Protein AF-A0A158P786-F1 (afdb_monomer_lite)

Structure (mmCIF, N/CA/C/O backbone):
data_AF-A0A158P786-F1
#
_entry.id   AF-A0A158P786-F1
#
loop_
_atom_site.group_PDB
_atom_site.id
_atom_site.type_symbol
_atom_site.label_atom_id
_atom_site.label_alt_id
_atom_site.label_comp_id
_atom_site.label_asym_id
_atom_site.label_entity_id
_atom_site.label_seq_id
_atom_site.pdbx_PDB_ins_code
_atom_site.Cartn_x
_atom_site.Cartn_y
_atom_site.Cartn_z
_atom_site.occupancy
_atom_site.B_iso_or_equiv
_atom_site.auth_seq_id
_atom_site.auth_comp_id
_atom_site.auth_asym_id
_atom_site.auth_atom_id
_atom_site.pdbx_PDB_model_num
ATOM 1 N N . LEU A 1 1 ? -29.502 21.737 -0.706 1.00 53.72 1 LEU A N 1
ATOM 2 C CA . LEU A 1 1 ? -28.413 22.083 0.246 1.00 53.72 1 LEU A CA 1
ATOM 3 C C . LEU A 1 1 ? -28.915 22.806 1.502 1.00 53.72 1 LEU A C 1
ATOM 5 O O . LEU A 1 1 ? -28.553 22.374 2.587 1.00 53.72 1 LEU A O 1
ATOM 9 N N . VAL A 1 2 ? -29.772 23.833 1.399 1.00 60.97 2 VAL A N 1
ATOM 10 C CA . VAL A 1 2 ? -30.334 24.539 2.578 1.00 60.97 2 VAL A CA 1
ATOM 11 C C . VAL A 1 2 ? -31.175 23.611 3.477 1.00 60.97 2 VAL A C 1
ATOM 13 O O . VAL A 1 2 ? -30.887 23.526 4.665 1.00 60.97 2 VAL A O 1
ATOM 16 N N . ASN A 1 3 ? -32.087 22.810 2.906 1.00 68.25 3 ASN A N 1
ATOM 17 C CA . ASN A 1 3 ? -32.905 21.837 3.662 1.00 68.25 3 ASN A CA 1
ATOM 18 C C . ASN A 1 3 ? -32.096 20.709 4.329 1.00 68.25 3 ASN A C 1
ATOM 20 O O . ASN A 1 3 ? -32.474 20.195 5.374 1.00 68.25 3 ASN A O 1
ATOM 24 N N . LEU A 1 4 ? -30.958 20.322 3.743 1.00 69.31 4 LEU A N 1
ATOM 25 C CA . LEU A 1 4 ? -30.063 19.337 4.359 1.00 69.31 4 LEU A CA 1
ATOM 26 C C . LEU A 1 4 ? -29.361 19.940 5.575 1.00 69.31 4 LEU A C 1
ATOM 28 O O . LEU A 1 4 ? -29.225 19.280 6.598 1.00 69.31 4 LEU A O 1
ATOM 32 N N . ARG A 1 5 ? -28.948 21.209 5.486 1.00 70.94 5 ARG A N 1
ATOM 33 C CA . ARG A 1 5 ? -28.262 21.901 6.578 1.00 70.94 5 ARG A CA 1
ATOM 34 C C . ARG A 1 5 ? -29.187 22.191 7.762 1.00 70.94 5 ARG A C 1
ATOM 36 O O . ARG A 1 5 ? -28.719 22.082 8.894 1.00 70.94 5 ARG A O 1
ATOM 43 N N . SER A 1 6 ? -30.458 22.522 7.520 1.00 78.31 6 SER A N 1
ATOM 44 C CA . SER A 1 6 ? -31.455 22.674 8.591 1.00 78.31 6 SER A CA 1
ATOM 45 C C . SER A 1 6 ? -31.710 21.342 9.299 1.00 78.31 6 SER A C 1
ATOM 47 O O . SER A 1 6 ? -31.527 21.267 10.509 1.00 78.31 6 SER A O 1
ATOM 49 N N . SER A 1 7 ? -31.970 20.269 8.545 1.00 78.69 7 SER A N 1
ATOM 50 C CA . SER A 1 7 ? -32.201 18.928 9.104 1.00 78.69 7 SER A CA 1
ATOM 51 C C . SER A 1 7 ? -30.993 18.399 9.899 1.00 78.69 7 SER A C 1
ATOM 53 O O . SER A 1 7 ? -31.133 17.862 10.996 1.00 78.69 7 SER A O 1
ATOM 55 N N . CYS A 1 8 ? -29.776 18.645 9.405 1.00 84.94 8 CYS A N 1
ATOM 56 C CA . CYS A 1 8 ? -28.531 18.354 10.119 1.00 84.94 8 CYS A CA 1
ATOM 57 C C . CYS A 1 8 ? -28.432 19.103 11.463 1.00 84.94 8 CYS A C 1
ATOM 59 O O . CYS A 1 8 ? -28.032 18.527 12.475 1.00 84.94 8 CYS A O 1
ATOM 61 N N . SER A 1 9 ? -28.818 20.382 11.496 1.00 86.62 9 SER A N 1
ATOM 62 C CA . SER A 1 9 ? -28.815 21.188 12.724 1.00 86.62 9 SER A CA 1
ATOM 63 C C . SER A 1 9 ? -29.853 20.705 13.738 1.00 86.62 9 SER A C 1
ATOM 65 O O . SER A 1 9 ? -29.546 20.627 14.925 1.00 86.62 9 SER A O 1
ATOM 67 N N . GLU A 1 10 ? -31.053 20.353 13.280 1.00 90.00 10 GLU A N 1
ATOM 68 C CA . GLU A 1 10 ? -32.125 19.815 14.127 1.00 90.00 10 GLU A CA 1
ATOM 69 C C . GLU A 1 10 ? -31.720 18.478 14.759 1.00 90.00 10 GLU A C 1
ATOM 71 O O . GLU A 1 10 ? -31.867 18.295 15.966 1.00 90.00 10 GLU A O 1
ATOM 76 N N . SER A 1 11 ? -31.113 17.576 13.978 1.00 89.50 11 SER A N 1
ATOM 77 C CA . SER A 1 11 ? -30.630 16.287 14.493 1.00 89.50 11 SER A CA 1
ATOM 78 C C . SER A 1 11 ? -29.582 16.440 15.605 1.00 89.50 11 SER A C 1
ATOM 80 O O . SER A 1 11 ? -29.571 15.669 16.564 1.00 89.50 11 SER A O 1
ATOM 82 N N . LEU A 1 12 ? -28.725 17.465 15.511 1.00 92.38 12 LEU A N 1
ATOM 83 C CA . LEU A 1 12 ? -27.716 17.769 16.524 1.00 92.38 12 LEU A CA 1
ATOM 84 C C . LEU A 1 12 ? -28.355 18.307 17.812 1.00 92.38 12 LEU A C 1
ATOM 86 O O . LEU A 1 12 ? -27.948 17.913 18.901 1.00 92.38 12 LEU A O 1
ATOM 90 N N . GLN A 1 13 ? -29.350 19.191 17.690 1.00 92.81 13 GLN A N 1
ATOM 91 C CA . GLN A 1 13 ? -30.079 19.738 18.839 1.00 92.81 13 GLN A CA 1
ATOM 92 C C . GLN A 1 13 ? -30.868 18.652 19.570 1.00 92.81 13 GLN A C 1
ATOM 94 O O . GLN A 1 13 ? -30.834 18.592 20.798 1.00 92.81 13 GLN A O 1
ATOM 99 N N . LEU A 1 14 ? -31.521 17.761 18.820 1.00 92.62 14 LEU A N 1
ATOM 100 C CA . LEU A 1 14 ? -32.227 16.617 19.386 1.00 92.62 14 LEU A CA 1
ATOM 101 C C . LEU A 1 14 ? -31.263 15.684 20.131 1.00 92.62 14 LEU A C 1
ATOM 103 O O . LEU A 1 14 ? -31.564 15.254 21.241 1.00 92.62 14 LEU A O 1
ATOM 107 N N . LEU A 1 15 ? -30.087 15.410 19.554 1.00 93.50 15 LEU A N 1
ATOM 108 C CA . LEU A 1 15 ? -29.072 14.586 20.207 1.00 93.50 15 LEU A CA 1
ATOM 109 C C . LEU A 1 15 ? -28.568 15.217 21.513 1.00 93.50 15 LEU A C 1
ATOM 111 O O . LEU A 1 15 ? -28.408 14.497 22.496 1.00 93.50 15 LEU A O 1
ATOM 115 N N . ASP A 1 16 ? -28.321 16.530 21.535 1.00 93.62 16 ASP A N 1
ATOM 116 C CA . ASP A 1 16 ? -27.903 17.240 22.753 1.00 93.62 16 ASP A CA 1
ATOM 117 C C . ASP A 1 16 ? -29.005 17.188 23.823 1.00 93.62 16 ASP A C 1
ATOM 119 O O . ASP A 1 16 ? -28.727 16.873 24.979 1.00 93.62 16 ASP A O 1
ATOM 123 N N . PHE A 1 17 ? -30.267 17.397 23.433 1.00 93.88 17 PHE A N 1
ATOM 124 C CA . PHE A 1 17 ? -31.413 17.277 24.337 1.00 93.88 17 PHE A CA 1
ATOM 125 C C . PHE A 1 17 ? -31.522 15.871 24.948 1.00 93.88 17 PHE A C 1
ATOM 127 O O . PHE A 1 17 ? -31.520 15.732 26.170 1.00 93.88 17 PHE A O 1
ATOM 134 N N . CYS A 1 18 ? -31.535 14.821 24.120 1.00 92.81 18 CYS A N 1
ATOM 135 C CA . CYS A 1 18 ? -31.609 13.438 24.601 1.00 92.81 18 CYS A CA 1
ATOM 136 C C . CYS A 1 18 ? -30.411 13.072 25.487 1.00 92.81 18 CYS A C 1
ATOM 138 O O . CYS A 1 18 ? -30.576 12.410 26.512 1.00 92.81 18 CYS A O 1
ATOM 140 N N . TYR A 1 19 ? -29.207 13.521 25.115 1.00 93.56 19 TYR A N 1
ATOM 141 C CA . TYR A 1 19 ? -27.995 13.237 25.875 1.00 93.56 19 TYR A CA 1
ATOM 142 C C . TYR A 1 19 ? -28.028 13.877 27.267 1.00 93.56 19 TYR A C 1
ATOM 144 O O . TYR A 1 19 ? -27.621 13.235 28.235 1.00 93.56 19 TYR A O 1
ATOM 152 N N . ARG A 1 20 ? -28.541 15.108 27.382 1.00 92.50 20 ARG A N 1
ATOM 153 C CA . ARG A 1 20 ? -28.708 15.790 28.674 1.00 92.50 20 ARG A CA 1
ATOM 154 C C . ARG A 1 20 ? -29.730 15.102 29.573 1.00 92.50 20 ARG A C 1
ATOM 156 O O . ARG A 1 20 ? -29.497 15.053 30.776 1.00 92.50 20 ARG A O 1
ATOM 163 N N . GLU A 1 21 ? -30.803 14.571 28.993 1.00 93.50 21 GLU A N 1
ATOM 164 C CA . GLU A 1 21 ? -31.870 13.897 29.736 1.00 93.50 21 GLU A CA 1
ATOM 165 C C . GLU A 1 21 ? -31.422 12.520 30.254 1.00 93.50 21 GLU A C 1
ATOM 167 O O . GLU A 1 21 ? -31.386 12.275 31.459 1.00 93.50 21 GLU A O 1
ATOM 172 N N . ASP A 1 22 ? -31.004 11.623 29.354 1.00 91.56 22 ASP A N 1
ATOM 173 C CA . ASP A 1 22 ? -30.470 10.310 29.722 1.00 91.56 22 ASP A CA 1
ATOM 174 C C . ASP A 1 22 ? -29.337 9.895 28.779 1.00 91.56 22 ASP A C 1
ATOM 176 O O . ASP A 1 22 ? -29.523 9.387 27.665 1.00 91.56 22 ASP A O 1
ATOM 180 N N . ASN A 1 23 ? -28.116 10.042 29.287 1.00 88.44 23 ASN A N 1
ATOM 181 C CA . ASN A 1 23 ? -26.899 9.641 28.593 1.00 88.44 23 ASN A CA 1
ATOM 182 C C . ASN A 1 23 ? -26.907 8.152 28.197 1.00 88.44 23 ASN A C 1
ATOM 184 O O . ASN A 1 23 ? -26.384 7.787 27.144 1.00 88.44 23 ASN A O 1
ATOM 188 N N . SER A 1 24 ? -27.450 7.276 29.047 1.00 86.25 24 SER A N 1
ATOM 189 C CA . SER A 1 24 ? -27.355 5.821 28.899 1.00 86.25 24 SER A CA 1
ATOM 190 C C . SER A 1 24 ? -28.348 5.264 27.882 1.00 86.25 24 SER A C 1
ATOM 192 O O . SER A 1 24 ? -27.992 4.373 27.104 1.00 86.25 24 SER A O 1
ATOM 194 N N . GLN A 1 25 ? -29.565 5.807 27.845 1.00 88.44 25 GLN A N 1
ATOM 195 C CA . GLN A 1 25 ? -30.558 5.446 26.836 1.00 88.44 25 GLN A CA 1
ATOM 196 C C . GLN A 1 25 ? -30.211 6.029 25.469 1.00 88.44 25 GLN A C 1
ATOM 198 O O . GLN A 1 25 ? -30.323 5.323 24.467 1.00 88.44 25 GLN A O 1
ATOM 203 N N . THR A 1 26 ? -29.681 7.252 25.422 1.00 90.19 26 THR A N 1
ATOM 204 C CA . THR A 1 26 ? -29.242 7.879 24.164 1.00 90.19 26 THR A CA 1
ATOM 205 C C . THR A 1 26 ? -28.182 7.039 23.440 1.00 90.19 26 THR A C 1
ATOM 207 O O . THR A 1 26 ? -28.245 6.856 22.225 1.00 90.19 26 THR A O 1
ATOM 210 N N . LEU A 1 27 ? -27.254 6.426 24.183 1.00 89.12 27 LEU A N 1
ATOM 211 C CA . LEU A 1 27 ? -26.259 5.490 23.638 1.00 89.12 27 LEU A CA 1
ATOM 212 C C . LEU A 1 27 ? -26.900 4.241 22.998 1.00 89.12 27 LEU A C 1
ATOM 214 O O . LEU A 1 27 ? -26.435 3.765 21.958 1.00 89.12 27 LEU A O 1
ATOM 218 N N . LYS A 1 28 ? -27.983 3.718 23.590 1.00 88.88 28 LYS A N 1
ATOM 219 C CA . LYS A 1 28 ? -28.738 2.587 23.025 1.00 88.88 28 LYS A CA 1
ATOM 220 C C . LYS A 1 28 ? -29.491 3.004 21.763 1.00 88.88 28 LYS A C 1
ATOM 222 O O . LYS A 1 28 ? -29.450 2.277 20.778 1.00 88.88 28 LYS A O 1
ATOM 227 N N . LEU A 1 29 ? -30.107 4.188 21.758 1.00 89.88 29 LEU A N 1
ATOM 228 C CA . LEU A 1 29 ? -30.801 4.730 20.583 1.00 89.88 29 LEU A CA 1
ATOM 229 C C . LEU A 1 29 ? -29.853 4.906 19.387 1.00 89.88 29 LEU A C 1
ATOM 231 O O . LEU A 1 29 ? -30.212 4.570 18.263 1.00 89.88 29 LEU A O 1
ATOM 235 N N . LEU A 1 30 ? -28.616 5.354 19.626 1.00 90.06 30 LEU A N 1
ATOM 236 C CA . LEU A 1 30 ? -27.600 5.509 18.576 1.00 90.06 30 LEU A CA 1
ATOM 237 C C . LEU A 1 30 ? -27.164 4.184 17.933 1.00 90.06 30 LEU A C 1
ATOM 239 O O . LEU A 1 30 ? -26.765 4.175 16.766 1.00 90.06 30 LEU A O 1
ATOM 243 N N . THR A 1 31 ? -27.207 3.086 18.691 1.00 90.00 31 THR A N 1
ATOM 244 C CA . THR A 1 31 ? -26.744 1.756 18.259 1.00 90.00 31 THR A CA 1
ATOM 245 C C . THR A 1 31 ? -27.871 0.810 17.852 1.00 90.00 31 THR A C 1
ATOM 247 O O . THR A 1 31 ? -27.590 -0.235 17.263 1.00 90.00 31 THR A O 1
ATOM 250 N N . ALA A 1 32 ? -29.128 1.177 18.108 1.00 89.50 32 ALA A N 1
ATOM 251 C CA . ALA A 1 32 ? -30.300 0.425 17.686 1.00 89.50 32 ALA A CA 1
ATOM 252 C C . ALA A 1 32 ? -30.374 0.313 16.155 1.00 89.50 32 ALA A C 1
ATOM 254 O O . ALA A 1 32 ? -30.067 1.261 15.430 1.00 89.50 32 ALA A O 1
ATOM 255 N N . GLN A 1 33 ? -30.795 -0.853 15.665 1.00 91.69 33 GLN A N 1
ATOM 256 C CA . GLN A 1 33 ? -31.023 -1.081 14.240 1.00 91.69 33 GLN A CA 1
ATOM 257 C C . GLN A 1 33 ? -32.372 -0.495 13.826 1.00 91.69 33 GLN A C 1
ATOM 259 O O . GLN A 1 33 ? -33.388 -0.754 14.471 1.00 91.69 33 GLN A O 1
ATOM 264 N N . LEU A 1 34 ? -32.389 0.272 12.735 1.00 89.88 34 LEU A N 1
ATOM 265 C CA . LEU A 1 34 ? -33.612 0.844 12.188 1.00 89.88 34 LEU A CA 1
ATOM 266 C C . LEU A 1 34 ? -34.173 -0.070 11.079 1.00 89.88 34 LEU A C 1
ATOM 268 O O . LEU A 1 34 ? -33.605 -0.105 9.983 1.00 89.88 34 LEU A O 1
ATOM 272 N N . PRO A 1 35 ? -35.301 -0.777 11.300 1.00 88.56 35 PRO A N 1
ATOM 273 C CA . PRO A 1 35 ? -35.844 -1.729 10.322 1.00 88.56 35 PRO A CA 1
ATOM 274 C C . PRO A 1 35 ? -36.273 -1.048 9.014 1.00 88.56 35 PRO A C 1
ATOM 276 O O . PRO A 1 35 ? -36.125 -1.614 7.937 1.00 88.56 35 PRO A O 1
ATOM 279 N N . HIS A 1 36 ? -36.730 0.204 9.091 1.00 88.50 36 HIS A N 1
ATOM 280 C CA . HIS A 1 36 ? -37.151 0.986 7.924 1.00 88.50 36 HIS A CA 1
ATOM 281 C C . HIS A 1 36 ? -35.990 1.621 7.137 1.00 88.50 36 HIS A C 1
ATOM 283 O O . HIS A 1 36 ? -36.220 2.169 6.064 1.00 88.50 36 HIS A O 1
ATOM 289 N N . TRP A 1 37 ? -34.752 1.541 7.637 1.00 85.69 37 TRP A N 1
ATOM 290 C CA . TRP A 1 37 ? -33.571 2.189 7.047 1.00 85.69 37 TRP A CA 1
ATOM 291 C C . TRP A 1 37 ? -32.459 1.176 6.746 1.00 85.69 37 TRP A C 1
ATOM 293 O O . TRP A 1 37 ? -31.283 1.405 7.029 1.00 85.69 37 TRP A O 1
ATOM 303 N N . GLY A 1 38 ? -32.838 0.015 6.204 1.00 84.06 38 GLY A N 1
ATOM 304 C CA . GLY A 1 38 ? -31.890 -1.025 5.794 1.00 84.06 38 GLY A CA 1
ATOM 305 C C . GLY A 1 38 ? -31.142 -1.683 6.956 1.00 84.06 38 GLY A C 1
ATOM 306 O O . GLY A 1 38 ? -30.000 -2.096 6.775 1.00 84.06 38 GLY A O 1
ATOM 307 N N . TYR A 1 39 ? -31.754 -1.740 8.148 1.00 88.44 39 TYR A N 1
ATOM 308 C CA . TYR A 1 39 ? -31.162 -2.285 9.380 1.00 88.44 39 TYR A CA 1
ATOM 309 C C . TYR A 1 39 ? -29.844 -1.611 9.805 1.00 88.44 39 TYR A C 1
ATOM 311 O O . TYR A 1 39 ? -29.080 -2.160 10.600 1.00 88.44 39 TYR A O 1
ATOM 319 N N . GLN A 1 40 ? -29.586 -0.396 9.312 1.00 87.75 40 GLN A N 1
ATOM 320 C CA . GLN A 1 40 ? -28.470 0.435 9.757 1.00 87.75 40 GLN A CA 1
ATOM 321 C C . GLN A 1 40 ? -28.791 1.082 11.106 1.00 87.75 40 GLN A C 1
ATOM 323 O O . GLN A 1 40 ? -29.955 1.293 11.448 1.00 87.75 40 GLN A O 1
ATOM 328 N N . ASN A 1 41 ? -27.753 1.410 11.875 1.00 92.12 41 ASN A N 1
ATOM 329 C CA . ASN A 1 41 ? -27.901 2.220 13.080 1.00 92.12 41 ASN A CA 1
ATOM 330 C C . ASN A 1 41 ? -27.734 3.717 12.758 1.00 92.12 41 ASN A C 1
ATOM 332 O O . ASN A 1 41 ? -27.198 4.102 11.713 1.00 92.12 41 ASN A O 1
ATOM 336 N N . CYS A 1 42 ? -28.204 4.574 13.666 1.00 90.38 42 CYS A N 1
ATOM 337 C CA . CYS A 1 42 ? -28.155 6.028 13.486 1.00 90.38 42 CYS A CA 1
ATOM 338 C C . CYS A 1 42 ? -26.713 6.532 13.285 1.00 90.38 42 CYS A C 1
ATOM 340 O O . CYS A 1 42 ? -26.459 7.396 12.444 1.00 90.38 42 CYS A O 1
ATOM 342 N N . LEU A 1 43 ? -25.752 5.937 14.001 1.00 90.38 43 LEU A N 1
ATOM 343 C CA . LEU A 1 43 ? -24.340 6.296 13.889 1.00 90.38 43 LEU A CA 1
ATOM 344 C C . LEU A 1 43 ? -23.756 5.981 12.498 1.00 90.38 43 LEU A C 1
ATOM 346 O O . LEU A 1 43 ? -23.073 6.829 11.926 1.00 90.38 43 LEU A O 1
ATOM 350 N N . SER A 1 44 ? -24.043 4.809 11.926 1.00 89.62 44 SER A N 1
ATOM 351 C CA . SER A 1 44 ? -23.590 4.412 10.586 1.00 89.62 44 SER A CA 1
ATOM 352 C C . SER A 1 44 ? -24.166 5.328 9.513 1.00 89.62 44 SER A C 1
ATOM 354 O O . SER A 1 44 ? -23.426 5.766 8.635 1.00 89.62 44 SER A O 1
ATOM 356 N N . LEU A 1 45 ? -25.448 5.698 9.608 1.00 89.75 45 LEU A N 1
ATOM 357 C CA . LEU A 1 45 ? -26.065 6.657 8.682 1.00 89.75 45 LEU A CA 1
ATOM 358 C C . LEU A 1 45 ? -25.369 8.027 8.744 1.00 89.75 45 LEU A C 1
ATOM 360 O O . LEU A 1 45 ? -25.056 8.615 7.707 1.00 89.75 45 LEU A O 1
ATOM 364 N N . ALA A 1 46 ? -25.049 8.510 9.948 1.00 89.50 46 ALA A N 1
ATOM 365 C CA . ALA A 1 46 ? -24.306 9.757 10.124 1.00 89.50 46 ALA A CA 1
ATOM 366 C C . ALA A 1 46 ? -22.884 9.692 9.527 1.00 89.50 46 ALA A C 1
ATOM 368 O O . ALA A 1 46 ? -22.397 10.694 8.990 1.00 89.50 46 ALA A O 1
ATOM 369 N N . VAL A 1 47 ? -22.228 8.525 9.580 1.00 89.38 47 VAL A N 1
ATOM 370 C CA . VAL A 1 47 ? -20.930 8.277 8.926 1.00 89.38 47 VAL A CA 1
ATOM 371 C C . VAL A 1 47 ? -21.067 8.249 7.403 1.00 89.38 47 VAL A C 1
ATOM 373 O O . VAL A 1 47 ? -20.273 8.898 6.724 1.00 89.38 47 VAL A O 1
ATOM 376 N N . MET A 1 48 ? -22.088 7.579 6.861 1.00 86.69 48 MET A N 1
ATOM 377 C CA . MET A 1 48 ? -22.336 7.505 5.413 1.00 86.69 48 MET A CA 1
ATOM 378 C C . MET A 1 48 ? -22.555 8.887 4.784 1.00 86.69 48 MET A C 1
ATOM 380 O O . MET A 1 48 ? -22.090 9.141 3.676 1.00 86.69 48 MET A O 1
ATOM 384 N N . VAL A 1 49 ? -23.213 9.801 5.504 1.00 86.81 49 VAL A N 1
ATOM 385 C CA . VAL A 1 49 ? -23.446 11.191 5.061 1.00 86.81 49 VAL A CA 1
ATOM 386 C C . VAL A 1 49 ? -22.274 12.122 5.434 1.00 86.81 49 VAL A C 1
ATOM 388 O O . VAL A 1 49 ? -22.290 13.313 5.126 1.00 86.81 49 VAL A O 1
ATOM 391 N N . ASN A 1 50 ? -21.219 11.600 6.072 1.00 86.94 50 ASN A N 1
ATOM 392 C CA . ASN A 1 50 ? -20.043 12.355 6.517 1.00 86.94 50 ASN A CA 1
ATOM 393 C C . ASN A 1 50 ? -20.406 13.566 7.408 1.00 86.94 50 ASN A C 1
ATOM 395 O O . ASN A 1 50 ? -19.849 14.663 7.279 1.00 86.94 50 ASN A O 1
ATOM 399 N N . HIS A 1 51 ? -21.358 13.389 8.334 1.00 90.12 51 HIS A N 1
ATOM 400 C CA . HIS A 1 51 ? -21.845 14.463 9.203 1.00 90.12 51 HIS A CA 1
ATOM 401 C C . HIS A 1 51 ? -20.882 14.734 10.379 1.00 90.12 51 HIS A C 1
ATOM 403 O O . HIS A 1 51 ? -21.160 14.447 11.549 1.00 90.12 51 HIS A O 1
ATOM 409 N N . LYS A 1 52 ? -19.748 15.380 10.089 1.00 90.31 52 LYS A N 1
ATOM 410 C CA . LYS A 1 52 ? -18.642 15.618 11.042 1.00 90.31 52 LYS A CA 1
ATOM 411 C C . LYS A 1 52 ? -19.069 16.208 12.396 1.00 90.31 52 LYS A C 1
ATOM 413 O O . LYS A 1 52 ? -18.596 15.751 13.428 1.00 90.31 52 LYS A O 1
ATOM 418 N N . ARG A 1 53 ? -19.988 17.188 12.414 1.00 90.38 53 ARG A N 1
ATOM 419 C CA . ARG A 1 53 ? -20.455 17.841 13.662 1.00 90.38 53 ARG A CA 1
ATOM 420 C C . ARG A 1 53 ? -21.230 16.905 14.597 1.00 90.38 53 ARG A C 1
ATOM 422 O O . ARG A 1 53 ? -21.123 17.039 15.805 1.00 90.38 53 ARG A O 1
ATOM 429 N N . PHE A 1 54 ? -21.979 15.963 14.032 1.00 92.81 54 PHE A N 1
ATOM 430 C CA . PHE A 1 54 ? -22.768 14.984 14.781 1.00 92.81 54 PHE A CA 1
ATOM 431 C C . PHE A 1 54 ? -21.842 13.912 15.356 1.00 92.81 54 PHE A C 1
ATOM 433 O O . PHE A 1 54 ? -21.936 13.566 16.527 1.00 92.81 54 PHE A O 1
ATOM 440 N N . LEU A 1 55 ? -20.865 13.458 14.565 1.00 92.06 55 LEU A N 1
ATOM 441 C CA . LEU A 1 55 ? -19.855 12.497 15.015 1.00 92.06 55 LEU A CA 1
ATOM 442 C C . LEU A 1 55 ? -18.922 13.075 16.088 1.00 92.06 55 LEU A C 1
ATOM 444 O O . LEU A 1 55 ? -18.520 12.356 16.999 1.00 92.06 55 LEU A O 1
ATOM 448 N N . ALA A 1 56 ? -18.605 14.370 16.020 1.00 92.81 56 ALA A N 1
ATOM 449 C CA . ALA A 1 56 ? -17.809 15.066 17.031 1.00 92.81 56 ALA A CA 1
ATOM 450 C C . ALA A 1 56 ? -18.567 15.319 18.350 1.00 92.81 56 ALA A C 1
ATOM 452 O O . ALA A 1 56 ? -17.955 15.748 19.326 1.00 92.81 56 ALA A O 1
ATOM 453 N N . HIS A 1 57 ? -19.880 15.065 18.398 1.00 94.25 57 HIS A N 1
ATOM 454 C CA . HIS A 1 57 ? -20.682 15.274 19.598 1.00 94.25 57 HIS A CA 1
ATOM 455 C C . HIS A 1 57 ? -20.177 14.401 20.770 1.00 94.25 57 HIS A C 1
ATOM 457 O O . HIS A 1 57 ? -19.856 13.226 20.553 1.00 94.25 57 HIS A O 1
ATOM 463 N N . PRO A 1 58 ? -20.151 14.908 22.022 1.00 93.44 58 PRO A N 1
ATOM 464 C CA . PRO A 1 58 ? -19.651 14.161 23.182 1.00 93.44 58 PRO A CA 1
ATOM 465 C C . PRO A 1 58 ? -20.307 12.788 23.382 1.00 93.44 58 PRO A C 1
ATOM 467 O O . PRO A 1 58 ? -19.628 11.833 23.756 1.00 93.44 58 PRO A O 1
ATOM 470 N N . CYS A 1 59 ? -21.606 12.664 23.079 1.00 92.50 59 CYS A N 1
ATOM 471 C CA . CYS A 1 59 ? -22.328 11.388 23.132 1.00 92.50 59 CYS A CA 1
ATOM 472 C C . CYS A 1 59 ? -21.707 10.327 22.205 1.00 92.50 59 CYS A C 1
ATOM 474 O O . CYS A 1 59 ? -21.410 9.214 22.640 1.00 92.50 59 CYS A O 1
ATOM 476 N N . CYS A 1 60 ? -21.443 10.693 20.947 1.00 92.81 60 CYS A N 1
ATOM 477 C CA . CYS A 1 60 ? -20.829 9.815 19.954 1.00 92.81 60 CYS A CA 1
ATOM 478 C C . CYS A 1 60 ? -19.397 9.440 20.357 1.00 92.81 60 CYS A C 1
ATOM 480 O O . CYS A 1 60 ? -19.015 8.277 20.270 1.00 92.81 60 CYS A O 1
ATOM 482 N N . GLN A 1 61 ? -18.615 10.396 20.864 1.00 93.12 61 GLN A N 1
ATOM 483 C CA . GLN A 1 61 ? -17.243 10.140 21.322 1.00 93.12 61 GLN A CA 1
ATOM 484 C C . GLN A 1 61 ? -17.200 9.199 22.532 1.00 93.12 61 GLN A C 1
ATOM 486 O O . GLN A 1 61 ? -16.383 8.277 22.580 1.00 93.12 61 GLN A O 1
ATOM 491 N N . ARG A 1 62 ? -18.124 9.368 23.484 1.00 91.38 62 ARG A N 1
ATOM 492 C CA . ARG A 1 62 ? -18.291 8.447 24.613 1.00 91.38 62 ARG A CA 1
ATOM 493 C C . ARG A 1 62 ? -18.670 7.042 24.142 1.00 91.38 62 ARG A C 1
ATOM 495 O O . ARG A 1 62 ? -18.078 6.076 24.617 1.00 91.38 62 ARG A O 1
ATOM 502 N N . LEU A 1 63 ? -19.607 6.926 23.198 1.00 90.50 63 LEU A N 1
ATOM 503 C CA . LEU A 1 63 ? -19.999 5.642 22.608 1.00 90.50 63 LEU A CA 1
ATOM 504 C C . LEU A 1 63 ? -18.810 4.932 21.960 1.00 90.50 63 LEU A C 1
ATOM 506 O O . LEU A 1 63 ? -18.554 3.764 22.243 1.00 90.50 63 LEU A O 1
ATOM 510 N N . LEU A 1 64 ? -18.060 5.648 21.121 1.00 90.75 64 LEU A N 1
ATOM 511 C CA . LEU A 1 64 ? -16.874 5.125 20.446 1.00 90.75 64 LEU A CA 1
ATOM 512 C C . LEU A 1 64 ? -15.811 4.678 21.455 1.00 90.75 64 LEU A C 1
ATOM 514 O O . LEU A 1 64 ? -15.215 3.617 21.281 1.00 90.75 64 LEU A O 1
ATOM 518 N N . ALA A 1 65 ? -15.618 5.426 22.544 1.00 89.62 65 ALA A N 1
ATOM 519 C CA . ALA A 1 65 ? -14.723 5.024 23.624 1.00 89.62 65 ALA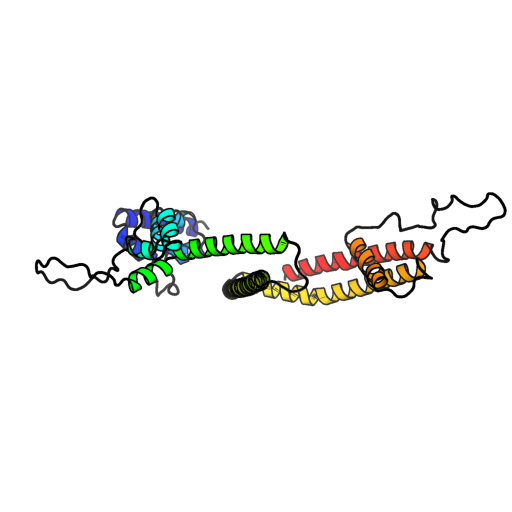 A CA 1
ATOM 520 C C . ALA A 1 65 ? -15.207 3.749 24.341 1.00 89.62 65 ALA A C 1
ATOM 522 O O . ALA A 1 65 ? -14.386 2.898 24.695 1.00 89.62 65 ALA A O 1
ATOM 523 N N . GLU A 1 66 ? -16.516 3.577 24.547 1.00 88.06 66 GLU A N 1
ATOM 524 C CA . GLU A 1 66 ? -17.065 2.341 25.114 1.00 88.06 66 GLU A CA 1
ATOM 525 C C . GLU A 1 66 ? -16.914 1.145 24.168 1.00 88.06 66 GLU A C 1
ATOM 527 O O . GLU A 1 66 ? -16.541 0.064 24.629 1.00 88.06 66 GLU A O 1
ATOM 532 N N . LEU A 1 67 ? -17.126 1.343 22.864 1.00 88.62 67 LEU A N 1
ATOM 533 C CA . LEU A 1 67 ? -16.900 0.326 21.835 1.00 88.62 67 LEU A CA 1
ATOM 534 C C . LEU A 1 67 ? -15.417 -0.062 21.747 1.00 88.62 67 LEU A C 1
ATOM 536 O O . LEU A 1 67 ? -15.105 -1.248 21.684 1.00 88.62 67 LEU A O 1
ATOM 540 N N . TRP A 1 68 ? -14.504 0.912 21.819 1.00 91.56 68 TRP A N 1
ATOM 541 C CA . TRP A 1 68 ? -13.054 0.695 21.771 1.00 91.56 68 TRP A CA 1
ATOM 542 C C . TRP A 1 68 ? -12.545 -0.231 22.882 1.00 91.56 68 TRP A C 1
ATOM 544 O O . TRP A 1 68 ? -11.767 -1.154 22.631 1.00 91.56 68 TRP A O 1
ATOM 554 N N . HIS A 1 69 ? -13.008 -0.007 24.114 1.00 88.88 69 HIS A N 1
ATOM 555 C CA . HIS A 1 69 ? -12.630 -0.831 25.265 1.00 88.88 69 HIS A CA 1
ATOM 556 C C . HIS A 1 69 ? -13.445 -2.132 25.357 1.00 88.88 69 HIS A C 1
ATOM 558 O O . HIS A 1 69 ? -13.033 -3.067 26.047 1.00 88.88 69 HIS A O 1
ATOM 564 N N . GLY A 1 70 ? -14.595 -2.210 24.681 1.00 88.50 70 GLY A N 1
ATOM 565 C CA . GLY A 1 70 ? -15.489 -3.362 24.712 1.00 88.50 70 GLY A CA 1
ATOM 566 C C . GLY A 1 70 ? -15.928 -3.715 26.138 1.00 88.50 70 GLY A C 1
ATOM 567 O O . GLY A 1 70 ? -16.464 -2.882 26.879 1.00 88.50 70 GLY A O 1
ATOM 568 N N . SER A 1 71 ? -15.680 -4.967 26.530 1.00 83.62 71 SER A N 1
ATOM 569 C CA . SER A 1 71 ? -16.017 -5.502 27.855 1.00 83.62 71 SER A CA 1
ATOM 570 C C . SER A 1 71 ? -15.083 -5.032 28.975 1.00 83.62 71 SER A C 1
ATOM 572 O O . SER A 1 71 ? -15.367 -5.311 30.139 1.00 83.62 71 SER A O 1
ATOM 574 N N . LEU A 1 72 ? -13.982 -4.332 28.682 1.00 84.56 72 LEU A N 1
ATOM 575 C CA . LEU A 1 72 ? -13.082 -3.823 29.719 1.00 84.56 72 LEU A CA 1
ATOM 576 C C . LEU A 1 72 ? -13.649 -2.549 30.360 1.00 84.56 72 LEU A C 1
ATOM 578 O O . LEU A 1 72 ? -14.244 -1.689 29.701 1.00 84.56 72 LEU A O 1
ATOM 582 N N . ARG A 1 73 ? -13.456 -2.402 31.674 1.00 79.62 73 ARG A N 1
ATOM 583 C CA . ARG A 1 73 ? -13.845 -1.185 32.394 1.00 79.62 73 ARG A CA 1
ATOM 584 C C . ARG A 1 73 ? -12.812 -0.084 32.144 1.00 79.62 73 ARG A C 1
ATOM 586 O O . ARG A 1 73 ? -11.630 -0.260 32.426 1.00 79.62 73 ARG A O 1
ATOM 593 N N . VAL A 1 74 ? -13.276 1.064 31.649 1.00 69.81 74 VAL A N 1
ATOM 594 C CA . VAL A 1 74 ? -12.431 2.230 31.351 1.00 69.81 74 VAL A CA 1
ATOM 595 C C . VAL A 1 74 ? -11.821 2.780 32.644 1.00 69.81 74 VAL A C 1
ATOM 597 O O . VAL A 1 74 ? -12.545 3.100 33.589 1.00 69.81 74 VAL A O 1
ATOM 600 N N . ARG A 1 75 ? -10.489 2.901 32.694 1.00 71.75 75 ARG A N 1
ATOM 601 C CA . ARG A 1 75 ? -9.756 3.571 33.784 1.00 71.75 75 ARG A CA 1
ATOM 602 C C . ARG A 1 75 ? -8.548 4.341 33.245 1.00 71.75 75 ARG A C 1
ATOM 604 O O . ARG A 1 75 ? -8.026 4.021 32.178 1.00 71.75 75 ARG A O 1
ATOM 611 N N . SER A 1 76 ? -8.070 5.339 33.985 1.00 73.38 76 SER A N 1
ATOM 612 C CA . SER A 1 76 ? -6.785 5.975 33.670 1.00 73.38 76 SER A CA 1
ATOM 613 C C . SER A 1 76 ? -5.666 4.922 33.607 1.00 73.38 76 SER A C 1
ATOM 615 O O . SER A 1 76 ? -5.649 3.979 34.406 1.00 73.38 76 SER A O 1
ATOM 617 N N . GLY A 1 77 ? -4.783 5.036 32.613 1.00 80.00 77 GLY A N 1
ATOM 618 C CA . GLY A 1 77 ? -3.728 4.052 32.354 1.00 80.00 77 GLY A CA 1
ATOM 619 C C . GLY A 1 77 ? -4.198 2.739 31.709 1.00 80.00 77 GLY A C 1
ATOM 620 O O . GLY A 1 77 ? -3.465 1.753 31.766 1.00 80.00 77 GLY A O 1
ATOM 621 N N . SER A 1 78 ? -5.392 2.696 31.093 1.00 81.50 78 SER A N 1
ATOM 622 C CA . SER A 1 78 ? -5.917 1.481 30.433 1.00 81.50 78 SER A CA 1
ATOM 623 C C . SER A 1 78 ? -4.946 0.893 29.403 1.00 81.50 78 SER A C 1
ATOM 625 O O . SER A 1 78 ? -4.744 -0.315 29.399 1.00 81.50 78 SER A O 1
ATOM 627 N N . ASN A 1 79 ? -4.281 1.728 28.596 1.00 87.94 79 ASN A N 1
ATOM 628 C CA . ASN A 1 79 ? -3.325 1.263 27.581 1.00 87.94 79 ASN A CA 1
ATOM 629 C C . ASN A 1 79 ? -2.149 0.487 28.189 1.00 87.94 79 ASN A C 1
ATOM 631 O O . ASN A 1 79 ? -1.860 -0.622 27.754 1.00 87.94 79 ASN A O 1
ATOM 635 N N . LEU A 1 80 ? -1.511 1.031 29.231 1.00 87.94 80 LEU A N 1
ATOM 636 C CA . LEU A 1 80 ? -0.378 0.379 29.893 1.00 87.94 80 LEU A CA 1
ATOM 637 C C . LEU A 1 80 ? -0.795 -0.945 30.545 1.00 87.94 80 LEU A C 1
ATOM 639 O O . LEU A 1 80 ? -0.068 -1.930 30.481 1.00 87.94 80 LEU A O 1
ATOM 643 N N . ARG A 1 81 ? -1.993 -0.988 31.137 1.00 87.38 81 ARG A N 1
ATOM 644 C CA . ARG A 1 81 ? -2.543 -2.206 31.746 1.00 87.38 81 ARG A CA 1
ATOM 645 C C . ARG A 1 81 ? -2.868 -3.279 30.710 1.00 87.38 81 ARG A C 1
ATOM 647 O O . ARG A 1 81 ? -2.597 -4.448 30.956 1.00 87.38 81 ARG A O 1
ATOM 654 N N . VAL A 1 82 ? -3.424 -2.889 29.561 1.00 90.50 82 VAL A N 1
ATOM 655 C CA . VAL A 1 82 ? -3.681 -3.803 28.438 1.00 90.50 82 VAL A CA 1
ATOM 656 C C . VAL A 1 82 ? -2.368 -4.338 27.871 1.00 90.50 82 VAL A C 1
ATOM 658 O O . VAL A 1 82 ? -2.255 -5.541 27.670 1.00 90.50 82 VAL A O 1
ATOM 661 N N . LEU A 1 83 ? -1.359 -3.483 27.686 1.00 90.94 83 LEU A N 1
ATOM 662 C CA . LEU A 1 83 ? -0.021 -3.897 27.255 1.00 90.94 83 LEU A CA 1
ATOM 663 C C . LEU A 1 83 ? 0.627 -4.882 28.237 1.00 90.94 83 LEU A C 1
ATOM 665 O O . LEU A 1 83 ? 1.119 -5.927 27.821 1.00 90.94 83 LEU A O 1
ATOM 669 N N . ALA A 1 84 ? 0.568 -4.597 29.540 1.00 88.25 84 ALA A N 1
ATOM 670 C CA . ALA A 1 84 ? 1.073 -5.505 30.568 1.00 88.25 84 ALA A CA 1
ATOM 671 C C . ALA A 1 84 ? 0.332 -6.856 30.564 1.00 88.25 84 ALA A C 1
ATOM 673 O O . ALA A 1 84 ? 0.961 -7.902 30.701 1.00 88.25 84 ALA A O 1
ATOM 674 N N . ALA A 1 85 ? -0.988 -6.848 30.353 1.00 89.19 85 ALA A N 1
ATOM 675 C CA . ALA A 1 85 ? -1.801 -8.058 30.239 1.00 89.19 85 ALA A CA 1
ATOM 676 C C . ALA A 1 85 ? -1.553 -8.853 28.943 1.00 89.19 85 ALA A C 1
ATOM 678 O O . ALA A 1 85 ? -1.725 -10.069 28.934 1.00 89.19 85 ALA A O 1
ATOM 679 N N . LEU A 1 86 ? -1.129 -8.191 27.861 1.00 91.25 86 LEU A N 1
ATOM 680 C CA . LEU A 1 86 ? -0.697 -8.856 26.629 1.00 91.25 86 LEU A CA 1
ATOM 681 C C . LEU A 1 86 ? 0.670 -9.526 26.788 1.00 91.25 86 LEU A C 1
ATOM 683 O O . LEU A 1 86 ? 0.864 -10.625 26.277 1.00 91.25 86 LEU A O 1
ATOM 687 N N . LEU A 1 87 ? 1.594 -8.888 27.513 1.00 88.56 87 LEU A N 1
ATOM 688 C CA . LEU A 1 87 ? 2.913 -9.454 27.802 1.00 88.56 87 LEU A CA 1
ATOM 689 C C . LEU A 1 87 ? 2.841 -10.591 28.835 1.00 88.56 87 LEU A C 1
ATOM 691 O O . LEU A 1 87 ? 3.610 -11.545 28.766 1.00 88.56 87 LEU A O 1
ATOM 695 N N . CYS A 1 88 ? 1.906 -10.500 29.784 1.00 88.38 88 CYS A N 1
ATOM 696 C CA . CYS A 1 88 ? 1.706 -11.477 30.848 1.00 88.38 88 CYS A CA 1
ATOM 697 C C . CYS A 1 88 ? 0.223 -11.901 30.914 1.00 88.38 88 CYS A C 1
ATOM 699 O O . CYS A 1 88 ? -0.572 -11.242 31.592 1.00 88.38 88 CYS A O 1
ATOM 701 N N . PRO A 1 89 ? -0.168 -13.016 30.261 1.00 84.19 89 PRO A N 1
ATOM 702 C CA . PRO A 1 89 ? -1.562 -13.472 30.197 1.00 84.19 89 PRO A CA 1
ATOM 703 C C . PRO A 1 89 ? -2.272 -13.636 31.556 1.00 84.19 89 PRO A C 1
ATOM 705 O O . PRO A 1 89 ? -3.450 -13.287 31.645 1.00 84.19 89 PRO A O 1
ATOM 708 N N . PRO A 1 90 ? -1.611 -14.078 32.649 1.00 85.69 90 PRO A N 1
ATOM 709 C CA . PRO A 1 90 ? -2.227 -14.095 33.979 1.00 85.69 90 PRO A CA 1
ATOM 710 C C . PRO A 1 90 ? -2.720 -12.721 34.460 1.00 85.69 90 PRO A C 1
ATOM 712 O O . PRO A 1 90 ? -3.745 -12.638 35.138 1.00 85.69 90 PRO A O 1
ATOM 715 N N . ALA A 1 91 ? -2.055 -11.625 34.073 1.00 84.88 91 ALA A N 1
ATOM 716 C CA . ALA A 1 91 ? -2.462 -10.273 34.456 1.00 84.88 91 ALA A CA 1
ATOM 717 C C . ALA A 1 91 ? -3.784 -9.840 33.792 1.00 84.88 91 ALA A C 1
ATOM 719 O O . ALA A 1 91 ? -4.486 -8.981 34.331 1.00 84.88 91 ALA A O 1
ATOM 720 N N . ALA A 1 92 ? -4.185 -10.473 32.681 1.00 84.62 92 ALA A N 1
ATOM 721 C CA . ALA A 1 92 ? -5.486 -10.234 32.059 1.00 84.62 92 ALA A CA 1
ATOM 722 C C . ALA A 1 92 ? -6.655 -10.661 32.965 1.00 84.62 92 ALA A C 1
ATOM 724 O O . ALA A 1 92 ? -7.723 -10.048 32.916 1.00 84.62 92 ALA A O 1
ATOM 725 N N . LEU A 1 93 ? -6.463 -11.662 33.833 1.00 82.88 93 LEU A N 1
ATOM 726 C CA . LEU A 1 93 ? -7.489 -12.124 34.779 1.00 82.88 93 LEU A CA 1
ATOM 727 C C . LEU A 1 93 ? -7.739 -11.127 35.922 1.00 82.88 93 LEU A C 1
ATOM 729 O O . LEU A 1 93 ? -8.845 -11.091 36.466 1.00 82.88 93 LEU A O 1
ATOM 733 N N . ALA A 1 94 ? -6.733 -10.310 36.251 1.00 81.88 94 ALA A N 1
ATOM 734 C CA . ALA A 1 94 ? -6.785 -9.282 37.291 1.00 81.88 94 ALA A CA 1
ATOM 735 C C . ALA A 1 94 ? -7.397 -7.950 36.809 1.00 81.88 94 ALA A C 1
ATOM 737 O O . ALA A 1 94 ? -7.582 -7.022 37.600 1.00 81.88 94 ALA A O 1
ATOM 738 N N . LEU A 1 95 ? -7.713 -7.827 35.514 1.00 83.75 95 LEU A N 1
ATOM 739 C CA . LEU A 1 95 ? -8.361 -6.637 34.967 1.00 83.75 95 LEU A CA 1
ATOM 740 C C . LEU A 1 95 ? -9.836 -6.551 35.379 1.00 83.75 95 LEU A C 1
ATOM 742 O O . LEU A 1 95 ? -10.526 -7.549 35.574 1.00 83.75 95 LEU A O 1
ATOM 746 N N . ALA A 1 96 ? -10.334 -5.317 35.478 1.00 80.88 96 ALA A N 1
ATOM 747 C CA . ALA A 1 96 ? -11.742 -5.055 35.736 1.00 80.88 96 ALA A CA 1
ATOM 748 C C . ALA A 1 96 ? -12.550 -5.199 34.437 1.00 80.88 96 ALA A C 1
ATOM 750 O O . ALA A 1 96 ? -12.386 -4.411 33.502 1.00 80.88 96 ALA A O 1
ATOM 751 N N . TYR A 1 97 ? -13.457 -6.172 34.407 1.00 82.06 97 TYR A N 1
ATOM 752 C CA . TYR A 1 97 ? -14.406 -6.377 33.313 1.00 82.06 97 TYR A CA 1
ATOM 753 C C . TYR A 1 97 ? -15.767 -5.783 33.681 1.00 82.06 97 TYR A C 1
ATOM 755 O O . TYR A 1 97 ? -16.157 -5.757 34.850 1.00 82.06 97 TYR A O 1
ATOM 763 N N . LYS A 1 98 ? -16.497 -5.284 32.684 1.00 78.94 98 LYS A N 1
ATOM 764 C CA . LYS A 1 98 ? -17.911 -4.936 32.823 1.00 78.94 98 LYS A CA 1
ATOM 765 C C . LYS A 1 98 ? -18.690 -6.250 32.952 1.00 78.94 98 LYS A C 1
ATOM 767 O O . LYS A 1 98 ? -18.621 -7.083 32.050 1.00 78.94 98 LYS A O 1
ATOM 772 N N . THR A 1 99 ? -19.423 -6.439 34.048 1.00 67.06 99 THR A N 1
ATOM 773 C CA . THR A 1 99 ? -20.413 -7.522 34.145 1.00 67.06 99 THR A CA 1
ATOM 774 C C . THR A 1 99 ? -21.402 -7.361 32.995 1.00 67.06 99 THR A C 1
ATOM 776 O O . THR A 1 99 ? -21.966 -6.279 32.811 1.00 67.06 99 THR A O 1
ATOM 779 N N . SER A 1 100 ? -21.560 -8.411 32.184 1.00 52.06 100 SER A N 1
ATOM 780 C CA . SER A 1 100 ? -22.548 -8.426 31.107 1.00 52.06 100 SER A CA 1
ATOM 781 C C . SER A 1 100 ? -23.916 -8.151 31.727 1.00 52.06 100 SER A C 1
ATOM 783 O O . SER A 1 100 ? -24.316 -8.858 32.650 1.00 52.06 100 SER A O 1
ATOM 785 N N . ARG A 1 101 ? -24.617 -7.104 31.276 1.00 43.94 101 ARG A N 1
ATOM 786 C CA . ARG A 1 101 ? -25.990 -6.821 31.711 1.00 43.94 101 ARG A CA 1
ATOM 787 C C . ARG A 1 101 ? -26.930 -7.858 31.093 1.00 43.94 101 ARG A C 1
ATOM 789 O O . ARG A 1 101 ? -27.661 -7.550 30.163 1.00 43.94 101 ARG A O 1
ATOM 796 N N . VAL A 1 102 ? -26.904 -9.079 31.608 1.00 39.44 102 VAL A N 1
ATOM 797 C CA . VAL A 1 102 ? -28.072 -9.961 31.591 1.00 39.44 102 VAL A CA 1
ATOM 798 C C . VAL A 1 102 ? -28.762 -9.730 32.931 1.00 39.44 102 VAL A C 1
ATOM 800 O O . VAL A 1 102 ? -28.574 -10.479 33.877 1.00 39.44 102 VAL A O 1
ATOM 803 N N . SER A 1 103 ? -29.434 -8.585 33.059 1.00 37.03 103 SER A N 1
ATOM 804 C CA . SER A 1 103 ? -30.349 -8.316 34.171 1.00 37.03 103 SER A CA 1
ATOM 805 C C . SER A 1 103 ? -31.330 -7.224 33.742 1.00 37.03 103 SER A C 1
ATOM 807 O O . SER A 1 103 ? -31.033 -6.029 33.770 1.00 37.03 103 SER A O 1
ATOM 809 N N . SER A 1 104 ? -32.425 -7.674 33.142 1.00 34.88 104 SER A N 1
ATOM 810 C CA . SER A 1 104 ? -33.730 -7.026 32.916 1.00 34.88 104 SER A CA 1
ATOM 811 C C . SER A 1 104 ? -34.472 -8.060 32.062 1.00 34.88 104 SER A C 1
ATOM 813 O O . SER A 1 104 ? -34.088 -8.275 30.922 1.00 34.88 104 SER A O 1
ATOM 815 N N . GLU A 1 105 ? -35.402 -8.865 32.563 1.00 35.81 105 GLU A N 1
ATOM 816 C CA . GLU A 1 105 ? -36.511 -8.541 33.457 1.00 35.81 105 GLU A CA 1
ATOM 817 C C . GLU A 1 105 ? -36.906 -9.776 34.290 1.00 35.81 105 GLU A C 1
ATOM 819 O O . GLU A 1 105 ? -37.467 -10.714 33.743 1.00 35.81 105 GLU A O 1
ATOM 824 N N . ILE A 1 106 ? -36.669 -9.769 35.605 1.00 34.59 106 ILE A N 1
ATOM 825 C CA . ILE A 1 106 ? -37.584 -10.370 36.594 1.00 34.59 106 ILE A CA 1
ATOM 826 C C . ILE A 1 106 ? -37.513 -9.466 37.834 1.00 34.59 106 ILE A C 1
ATOM 828 O O . ILE A 1 106 ? -36.440 -9.370 38.433 1.00 34.59 106 ILE A O 1
ATOM 832 N N . PRO A 1 107 ? -38.596 -8.774 38.232 1.00 37.06 107 PRO A N 1
ATOM 833 C CA . PRO A 1 107 ? -38.669 -8.133 39.528 1.00 37.06 107 PRO A CA 1
ATOM 834 C C . PRO A 1 107 ? -39.314 -9.120 40.497 1.00 37.06 107 PRO A C 1
ATOM 836 O O . PRO A 1 107 ? -40.523 -9.319 40.459 1.00 37.06 107 PRO A O 1
ATOM 839 N N . THR A 1 108 ? -38.544 -9.706 41.401 1.00 31.38 108 THR A N 1
ATOM 840 C CA . THR A 1 108 ? -39.126 -10.190 42.654 1.00 31.38 108 THR A CA 1
ATOM 841 C C . THR A 1 108 ? -38.154 -9.914 43.777 1.00 31.38 108 THR A C 1
ATOM 843 O O . THR A 1 108 ? -37.054 -10.454 43.810 1.00 31.38 108 THR A O 1
ATOM 846 N N . ASN A 1 109 ? -38.604 -9.016 44.652 1.00 40.88 109 ASN A N 1
ATOM 847 C CA . ASN A 1 109 ? -38.119 -8.795 46.003 1.00 40.88 109 ASN A CA 1
ATOM 848 C C . ASN A 1 109 ? -37.655 -10.104 46.649 1.00 40.88 109 ASN A C 1
ATOM 850 O O . ASN A 1 109 ? -38.423 -11.061 46.637 1.00 40.88 109 ASN A O 1
ATOM 854 N N . ILE A 1 110 ? -36.451 -10.093 47.213 1.00 42.56 110 ILE A N 1
ATOM 855 C CA . ILE A 1 110 ? -36.027 -10.683 48.491 1.00 42.56 110 ILE A CA 1
ATOM 856 C C . ILE A 1 110 ? -34.592 -10.173 48.700 1.00 42.56 110 ILE A C 1
ATOM 858 O O . ILE A 1 110 ? -33.798 -10.136 47.757 1.00 42.56 110 ILE A O 1
ATOM 862 N N . ASP A 1 111 ? -34.308 -9.706 49.914 1.00 39.59 111 ASP A N 1
ATOM 863 C CA . ASP A 1 111 ? -32.986 -9.296 50.381 1.00 39.59 111 ASP A CA 1
ATOM 864 C C . ASP A 1 111 ? -32.042 -10.505 50.419 1.00 39.59 111 ASP A C 1
ATOM 866 O O . ASP A 1 111 ? -31.805 -11.087 51.471 1.00 39.59 111 ASP A O 1
ATOM 870 N N . ASP A 1 112 ? -31.506 -10.886 49.264 1.00 34.72 112 ASP A N 1
ATOM 871 C CA . ASP A 1 112 ? -30.351 -11.767 49.175 1.00 34.72 112 ASP A CA 1
ATOM 872 C C . ASP A 1 112 ? -29.187 -10.960 48.608 1.00 34.72 112 ASP A C 1
ATOM 874 O O . ASP A 1 112 ? -29.279 -10.300 47.569 1.00 34.72 112 ASP A O 1
ATOM 878 N N . GLU A 1 113 ? -28.075 -10.995 49.329 1.00 38.56 113 GLU A N 1
ATOM 879 C CA . GLU A 1 113 ? -26.776 -10.509 48.899 1.00 38.56 113 GLU A CA 1
ATOM 880 C C . GLU A 1 113 ? -26.399 -11.267 47.613 1.00 38.56 113 GLU A C 1
ATOM 882 O O . GLU A 1 113 ? -25.884 -12.382 47.648 1.00 38.56 113 GLU A O 1
ATOM 887 N N . VAL A 1 114 ? -26.762 -10.707 46.452 1.00 37.94 114 VAL A N 1
ATOM 888 C CA . VAL A 1 114 ? -26.525 -11.331 45.147 1.00 37.94 114 VAL A CA 1
ATOM 889 C C . VAL A 1 114 ? -25.017 -11.416 44.930 1.00 37.94 114 VAL A C 1
ATOM 891 O O . VAL A 1 114 ? -24.383 -10.462 44.465 1.00 37.94 114 VAL A O 1
ATOM 894 N N . GLU A 1 115 ? -24.438 -12.575 45.249 1.00 37.19 115 GLU A N 1
ATOM 895 C CA . GLU A 1 115 ? -23.122 -12.977 44.774 1.00 37.19 115 GLU A CA 1
ATOM 896 C C . GLU A 1 115 ? -23.109 -12.803 43.254 1.00 37.19 115 GLU A C 1
ATOM 898 O O . GLU A 1 115 ? -23.759 -13.525 42.494 1.00 37.19 115 GLU A O 1
ATOM 903 N N . THR A 1 116 ? -22.375 -11.794 42.785 1.00 39.88 116 THR A N 1
ATOM 904 C CA . THR A 1 116 ? -22.135 -11.615 41.356 1.00 39.88 116 THR A CA 1
ATOM 905 C C . THR A 1 116 ? -21.533 -12.915 40.819 1.00 39.88 116 THR A C 1
ATOM 907 O O . THR A 1 116 ? -20.493 -13.321 41.347 1.00 39.88 116 THR A O 1
ATOM 910 N N . PRO A 1 117 ? -22.102 -13.568 39.786 1.00 48.81 117 PRO A N 1
ATOM 911 C CA . PRO A 1 117 ? -21.531 -14.802 39.268 1.00 48.81 117 PRO A CA 1
ATOM 912 C C . PRO A 1 117 ? -20.108 -14.503 38.803 1.00 48.81 117 PRO A C 1
ATOM 914 O O . PRO A 1 117 ? -19.883 -13.718 37.873 1.00 48.81 117 PRO A O 1
ATOM 917 N N . SER A 1 118 ? -19.129 -15.072 39.506 1.00 57.78 118 SER A N 1
ATOM 918 C CA . SER A 1 118 ? -17.724 -14.878 39.185 1.00 57.78 118 SER A CA 1
ATOM 919 C C . SER A 1 118 ? -17.481 -15.459 37.792 1.00 57.78 118 SER A C 1
ATOM 921 O O . SER A 1 118 ? -17.540 -16.663 37.553 1.00 57.78 118 SER A O 1
ATOM 923 N N . LEU A 1 119 ? -17.298 -14.573 36.811 1.00 64.50 119 LEU A N 1
ATOM 924 C CA . LEU A 1 119 ? -17.106 -14.983 35.426 1.00 64.50 119 LEU A CA 1
ATOM 925 C C . LEU A 1 119 ? -15.879 -15.908 35.348 1.00 64.50 119 LEU A C 1
ATOM 927 O O . LEU A 1 119 ? -14.786 -15.509 35.763 1.00 64.50 119 LEU A O 1
ATOM 931 N N . SER A 1 120 ? -16.064 -17.124 34.818 1.00 81.44 120 SER A N 1
ATOM 932 C CA . SER A 1 120 ? -14.997 -18.124 34.665 1.00 81.44 120 SER A CA 1
ATOM 933 C C . SER A 1 120 ? -13.760 -17.523 33.986 1.00 81.44 120 SER A C 1
ATOM 935 O O . SER A 1 120 ? -13.877 -16.692 33.078 1.00 81.44 120 SER A O 1
ATOM 937 N N . ALA A 1 121 ? -12.563 -17.953 34.398 1.00 83.19 121 ALA A N 1
ATOM 938 C CA . ALA A 1 121 ? -11.291 -17.443 33.880 1.00 83.19 121 ALA A CA 1
ATOM 939 C C . ALA A 1 121 ? -11.221 -17.486 32.341 1.00 83.19 121 ALA A C 1
ATOM 941 O O . ALA A 1 121 ? -10.762 -16.537 31.709 1.00 83.19 121 ALA A O 1
ATOM 942 N N . VAL A 1 122 ? -11.771 -18.537 31.724 1.00 86.31 122 VAL A N 1
ATOM 943 C CA . VAL A 1 122 ? -11.834 -18.684 30.261 1.00 86.31 122 VAL A CA 1
ATOM 944 C C . VAL A 1 122 ? -12.717 -17.611 29.621 1.00 86.31 122 VAL A C 1
ATOM 946 O O . VAL A 1 122 ? -12.366 -17.057 28.581 1.00 86.31 122 VAL A O 1
ATOM 949 N N . ALA A 1 123 ? -13.850 -17.280 30.240 1.00 84.88 123 ALA A N 1
ATOM 950 C CA . ALA A 1 123 ? -14.750 -16.246 29.741 1.00 84.88 123 ALA A CA 1
ATOM 951 C C . ALA A 1 123 ? -14.128 -14.845 29.864 1.00 84.88 123 ALA A C 1
ATOM 953 O O . ALA A 1 123 ? -14.256 -14.048 28.933 1.00 84.88 123 ALA A O 1
ATOM 954 N N . LYS A 1 124 ? -13.368 -14.572 30.935 1.00 85.50 124 LYS A N 1
ATOM 955 C CA . LYS A 1 124 ? -12.566 -13.338 31.055 1.00 85.50 124 LYS A CA 1
ATOM 956 C C . LYS A 1 124 ? -11.504 -13.240 29.956 1.00 85.50 124 LYS A C 1
ATOM 958 O O . LYS A 1 124 ? -11.418 -12.215 29.286 1.00 85.50 124 LYS A O 1
ATOM 963 N N . MET A 1 125 ? -10.761 -14.321 29.710 1.00 87.69 125 MET A N 1
ATOM 964 C CA . MET A 1 125 ? -9.745 -14.364 28.649 1.00 87.69 125 MET A CA 1
ATOM 965 C C . MET A 1 125 ? -10.351 -14.169 27.255 1.00 87.69 125 MET A C 1
ATOM 967 O O . MET A 1 125 ? -9.834 -13.385 26.460 1.00 87.69 125 MET A O 1
ATOM 971 N N . ARG A 1 126 ? -11.486 -14.815 26.958 1.00 87.81 126 ARG A N 1
ATOM 972 C CA . ARG A 1 126 ? -12.200 -14.609 25.687 1.00 87.81 126 ARG A CA 1
ATOM 973 C C . ARG A 1 126 ? -12.674 -13.164 25.531 1.00 87.81 126 ARG A C 1
ATOM 975 O O . ARG A 1 126 ? -12.474 -12.581 24.470 1.00 87.81 126 ARG A O 1
ATOM 982 N N . ALA A 1 127 ? -13.252 -12.573 26.578 1.00 87.06 127 ALA A N 1
ATOM 983 C CA . ALA A 1 127 ? -13.697 -11.180 26.554 1.00 87.06 127 ALA A CA 1
ATOM 984 C C . ALA A 1 127 ? -12.531 -10.199 26.338 1.00 87.06 127 ALA A C 1
ATOM 986 O O . ALA A 1 127 ? -12.690 -9.204 25.630 1.00 87.06 127 ALA A O 1
ATOM 987 N N . PHE A 1 128 ? -11.352 -10.498 26.893 1.00 90.62 128 PHE A N 1
ATOM 988 C CA . PHE A 1 128 ? -10.140 -9.710 26.684 1.00 90.62 128 PHE A CA 1
ATOM 989 C C . PHE A 1 128 ? -9.694 -9.715 25.219 1.00 90.62 128 PHE A C 1
ATOM 991 O O . PHE A 1 128 ? -9.594 -8.651 24.611 1.00 90.62 128 PHE A O 1
ATOM 998 N N . TYR A 1 129 ? -9.482 -10.889 24.619 1.00 90.50 129 TYR A N 1
ATOM 999 C CA . TYR A 1 129 ? -9.026 -10.993 23.224 1.00 90.50 129 TYR A CA 1
ATOM 1000 C C . TYR A 1 129 ? -10.094 -10.595 22.190 1.00 90.50 129 TYR A C 1
ATOM 1002 O O . TYR A 1 129 ? -9.769 -10.271 21.048 1.00 90.50 129 TYR A O 1
ATOM 1010 N N . ALA A 1 130 ? -11.373 -10.578 22.574 1.00 90.19 130 ALA A N 1
ATOM 1011 C CA . ALA A 1 130 ? -12.443 -10.078 21.717 1.00 90.19 130 ALA A CA 1
ATOM 1012 C C . ALA A 1 130 ? -12.442 -8.542 21.581 1.00 90.19 130 ALA A C 1
ATOM 1014 O O . ALA A 1 130 ? -12.920 -8.031 20.560 1.00 90.19 130 ALA A O 1
ATOM 1015 N N . ALA A 1 131 ? -11.911 -7.816 22.572 1.00 90.69 131 ALA A N 1
ATOM 1016 C CA . ALA A 1 131 ? -11.964 -6.357 22.631 1.00 90.69 131 ALA A CA 1
ATOM 1017 C C . ALA A 1 131 ? -11.160 -5.673 21.496 1.00 90.69 131 ALA A C 1
ATOM 1019 O O . ALA A 1 131 ? -10.073 -6.129 21.143 1.00 90.69 131 ALA A O 1
ATOM 1020 N N . PRO A 1 132 ? -11.635 -4.550 20.920 1.00 92.62 132 PRO A N 1
ATOM 1021 C CA . PRO A 1 132 ? -10.911 -3.858 19.845 1.00 92.62 132 PRO A CA 1
ATOM 1022 C C . PRO A 1 132 ? -9.533 -3.333 20.263 1.00 92.62 132 PRO A C 1
ATOM 1024 O O . PRO A 1 132 ? -8.567 -3.483 19.516 1.00 92.62 132 PRO A O 1
ATOM 1027 N N . ILE A 1 133 ? -9.422 -2.782 21.476 1.00 92.00 133 ILE A N 1
ATOM 1028 C CA . ILE A 1 133 ? -8.156 -2.281 22.025 1.00 92.00 133 ILE A CA 1
ATOM 1029 C C . ILE A 1 133 ? -7.065 -3.362 22.090 1.00 92.00 133 ILE A C 1
ATOM 1031 O O . ILE A 1 133 ? -5.907 -3.083 21.784 1.00 92.00 133 ILE A O 1
ATOM 1035 N N . THR A 1 134 ? -7.407 -4.602 22.452 1.00 91.88 134 THR A N 1
ATOM 1036 C CA . THR A 1 134 ? -6.428 -5.696 22.550 1.00 91.88 134 THR A CA 1
ATOM 1037 C C . THR A 1 134 ? -5.996 -6.166 21.168 1.00 91.88 134 THR A C 1
ATOM 1039 O O . THR A 1 134 ? -4.802 -6.343 20.942 1.00 91.88 134 THR A O 1
ATOM 1042 N N . LYS A 1 135 ? -6.934 -6.276 20.218 1.00 91.94 135 LYS A N 1
ATOM 1043 C CA . LYS A 1 135 ? -6.638 -6.569 18.805 1.00 91.94 135 LYS A CA 1
ATOM 1044 C C . LYS A 1 135 ? -5.695 -5.537 18.195 1.00 91.94 135 LYS A C 1
ATOM 1046 O O . LYS A 1 135 ? -4.745 -5.913 17.515 1.00 91.94 135 LYS A O 1
ATOM 1051 N N . PHE A 1 136 ? -5.928 -4.253 18.465 1.00 93.81 136 PHE A N 1
ATOM 1052 C CA . PHE A 1 136 ? -5.055 -3.177 18.000 1.00 93.81 136 PHE A CA 1
ATOM 1053 C C . PHE A 1 136 ? -3.633 -3.321 18.543 1.00 93.81 136 PHE A C 1
ATOM 1055 O O . PHE A 1 136 ? -2.683 -3.341 17.767 1.00 93.81 136 PHE A O 1
ATOM 1062 N N . TRP A 1 137 ? -3.474 -3.470 19.860 1.00 93.81 137 TRP A N 1
ATOM 1063 C CA . TRP A 1 137 ? -2.144 -3.601 20.455 1.00 93.81 137 TRP A CA 1
ATOM 1064 C C . TRP A 1 137 ? -1.434 -4.895 20.042 1.00 93.81 137 TRP A C 1
ATOM 1066 O O . TRP A 1 137 ? -0.232 -4.858 19.798 1.00 93.81 137 TRP A O 1
ATOM 1076 N N . LEU A 1 138 ? -2.153 -6.011 19.883 1.00 92.94 138 LEU A N 1
ATOM 1077 C CA . LEU A 1 138 ? -1.604 -7.250 19.315 1.00 92.94 138 LEU A CA 1
ATOM 1078 C C . LEU A 1 138 ? -1.084 -7.045 17.894 1.00 92.94 138 LEU A C 1
ATOM 1080 O O . LEU A 1 138 ? 0.016 -7.497 17.574 1.00 92.94 138 LEU A O 1
ATOM 1084 N N . TRP A 1 139 ? -1.853 -6.345 17.059 1.00 92.38 139 TRP A N 1
ATOM 1085 C CA . TRP A 1 139 ? -1.430 -6.004 15.706 1.00 92.38 139 TRP A CA 1
ATOM 1086 C C . TRP A 1 139 ? -0.178 -5.120 15.725 1.00 92.38 139 TRP A C 1
ATOM 1088 O O . TRP A 1 139 ? 0.790 -5.440 15.043 1.00 92.38 139 TRP A O 1
ATOM 1098 N N . CYS A 1 140 ? -0.140 -4.084 16.571 1.00 93.44 140 CYS A N 1
ATOM 1099 C CA . CYS A 1 140 ? 1.030 -3.217 16.735 1.00 93.44 140 CYS A CA 1
ATOM 1100 C C . CYS A 1 140 ? 2.278 -3.981 17.210 1.00 93.44 140 CYS A C 1
ATOM 1102 O O . CYS A 1 140 ? 3.349 -3.801 16.640 1.00 93.44 140 CYS A O 1
ATOM 1104 N N . ILE A 1 141 ? 2.157 -4.846 18.224 1.00 93.31 141 ILE A N 1
ATOM 1105 C CA . ILE A 1 141 ? 3.280 -5.648 18.744 1.00 93.31 141 ILE A CA 1
ATOM 1106 C C . ILE A 1 141 ? 3.801 -6.599 17.665 1.00 93.31 141 ILE A C 1
ATOM 1108 O O . ILE A 1 141 ? 5.000 -6.630 17.399 1.00 93.31 141 ILE A O 1
ATOM 1112 N N . THR A 1 142 ? 2.901 -7.339 17.015 1.00 91.50 142 THR A N 1
ATOM 1113 C CA . THR A 1 142 ? 3.268 -8.273 15.942 1.00 91.50 142 THR A CA 1
ATOM 1114 C C . THR A 1 142 ? 3.937 -7.533 14.784 1.00 91.50 142 THR A C 1
ATOM 1116 O O . THR A 1 142 ? 4.931 -8.005 14.241 1.00 91.50 142 THR A O 1
ATOM 1119 N N . PHE A 1 143 ? 3.446 -6.339 14.443 1.00 92.88 143 PHE A N 1
ATOM 1120 C CA . PHE A 1 143 ? 4.028 -5.499 13.403 1.00 92.88 143 PHE A CA 1
ATOM 1121 C C . PHE A 1 143 ? 5.427 -4.985 13.770 1.00 92.88 143 PHE A C 1
ATOM 1123 O O . PHE A 1 143 ? 6.317 -5.026 12.928 1.00 92.88 143 PHE A O 1
ATOM 1130 N N . ILE A 1 144 ? 5.661 -4.567 15.018 1.00 94.56 144 ILE A N 1
ATOM 1131 C CA . ILE A 1 144 ? 7.003 -4.178 15.484 1.00 94.56 144 ILE A CA 1
ATOM 1132 C C . ILE A 1 144 ? 7.964 -5.372 15.414 1.00 94.56 144 ILE A C 1
ATOM 1134 O O . ILE A 1 144 ? 9.057 -5.224 14.875 1.00 94.56 144 ILE A O 1
ATOM 1138 N N . ILE A 1 145 ? 7.552 -6.553 15.891 1.00 93.06 145 ILE A N 1
ATOM 1139 C CA . ILE A 1 145 ? 8.360 -7.785 15.811 1.00 93.06 145 ILE A CA 1
ATOM 1140 C C . ILE A 1 145 ? 8.691 -8.115 14.351 1.00 93.06 145 ILE A C 1
ATOM 1142 O O . ILE A 1 145 ? 9.837 -8.423 14.022 1.00 93.06 145 ILE A O 1
ATOM 1146 N N . PHE A 1 146 ? 7.706 -8.006 13.460 1.00 92.88 146 PHE A N 1
ATOM 1147 C CA . PHE A 1 146 ? 7.917 -8.179 12.030 1.00 92.88 146 PHE A CA 1
ATOM 1148 C C . PHE A 1 146 ? 8.943 -7.178 11.484 1.00 92.88 146 PHE A C 1
ATOM 1150 O O . PHE A 1 146 ? 9.876 -7.598 10.809 1.00 92.88 146 PHE A O 1
ATOM 1157 N N . LEU A 1 147 ? 8.831 -5.885 11.808 1.00 93.62 147 LEU A N 1
ATOM 1158 C CA . LEU A 1 147 ? 9.788 -4.870 11.355 1.00 93.62 147 LEU A CA 1
ATOM 1159 C C . LEU A 1 147 ? 11.208 -5.148 11.854 1.00 93.62 147 LEU A C 1
ATOM 1161 O O . LEU A 1 147 ? 12.160 -4.968 11.097 1.00 93.62 147 LEU A O 1
ATOM 1165 N N . THR A 1 148 ? 11.366 -5.610 13.097 1.00 93.19 148 THR A N 1
ATOM 1166 C CA . THR A 1 148 ? 12.689 -5.958 13.631 1.00 93.19 148 THR A CA 1
ATOM 1167 C C . THR A 1 148 ? 13.280 -7.183 12.940 1.00 93.19 148 THR A C 1
ATOM 1169 O O . THR A 1 148 ? 14.454 -7.158 12.584 1.00 93.19 148 THR A O 1
ATOM 1172 N N . LEU A 1 149 ? 12.479 -8.227 12.694 1.00 91.75 149 LEU A N 1
ATOM 1173 C CA . LEU A 1 149 ? 12.929 -9.435 11.988 1.00 91.75 149 LEU A CA 1
ATOM 1174 C C . LEU A 1 149 ? 13.235 -9.146 10.516 1.00 91.75 149 LEU A C 1
ATOM 1176 O O . LEU A 1 149 ? 14.253 -9.589 9.998 1.00 91.75 149 LEU A O 1
ATOM 1180 N N . PHE A 1 150 ? 12.393 -8.355 9.856 1.00 92.44 150 PHE A N 1
ATOM 1181 C CA . PHE A 1 150 ? 12.591 -7.942 8.473 1.00 92.44 150 PHE A CA 1
ATOM 1182 C C . PHE A 1 150 ? 13.847 -7.078 8.316 1.00 92.44 150 PHE A C 1
ATOM 1184 O O . PHE A 1 150 ? 14.655 -7.331 7.429 1.00 92.44 150 PHE A O 1
ATOM 1191 N N . SER A 1 151 ? 14.056 -6.110 9.214 1.00 93.25 151 SER A N 1
ATOM 1192 C CA . SER A 1 151 ? 15.285 -5.310 9.254 1.00 93.25 151 SER A CA 1
ATOM 1193 C C . SER A 1 151 ? 16.523 -6.183 9.490 1.00 93.25 151 SER A C 1
ATOM 1195 O O . SER A 1 151 ? 17.520 -6.031 8.792 1.00 93.25 151 SER A O 1
ATOM 1197 N N . TYR A 1 152 ? 16.443 -7.152 10.410 1.00 90.62 152 TYR A N 1
ATOM 1198 C CA . TYR A 1 152 ? 17.512 -8.123 10.662 1.00 90.62 152 TYR A CA 1
ATOM 1199 C C . TYR A 1 152 ? 17.862 -8.942 9.407 1.00 90.62 152 TYR A C 1
ATOM 1201 O O . TYR A 1 152 ? 19.037 -9.046 9.066 1.00 90.62 152 TYR A O 1
ATOM 1209 N N . VAL A 1 153 ? 16.856 -9.462 8.692 1.00 90.38 153 VAL A N 1
ATOM 1210 C CA . VAL A 1 153 ? 17.042 -10.231 7.446 1.00 90.38 153 VAL A CA 1
ATOM 1211 C C . VAL A 1 153 ? 17.635 -9.377 6.320 1.00 90.38 153 VAL A C 1
ATOM 1213 O O . VAL A 1 153 ? 18.433 -9.882 5.540 1.00 90.38 153 VAL A O 1
ATOM 1216 N N . LEU A 1 154 ? 17.264 -8.095 6.219 1.00 90.44 154 LEU A N 1
ATOM 1217 C CA . LEU A 1 154 ? 17.797 -7.199 5.185 1.00 90.44 154 LEU A CA 1
ATOM 1218 C C . LEU A 1 154 ? 19.218 -6.701 5.473 1.00 90.44 154 LEU A C 1
ATOM 1220 O O . LEU A 1 154 ? 19.963 -6.433 4.534 1.00 90.44 154 LEU A O 1
ATOM 1224 N N . LEU A 1 155 ? 19.565 -6.497 6.747 1.00 91.19 155 LEU A N 1
ATOM 1225 C CA . LEU A 1 155 ? 20.824 -5.859 7.136 1.00 91.19 155 LEU A CA 1
ATOM 1226 C C . LEU A 1 155 ? 21.994 -6.847 7.228 1.00 91.19 155 LEU A C 1
ATOM 1228 O O . LEU A 1 155 ? 23.146 -6.442 7.087 1.00 91.19 155 LEU A O 1
ATOM 1232 N N . ILE A 1 156 ? 21.715 -8.120 7.498 1.00 88.38 156 ILE A N 1
ATOM 1233 C CA . ILE A 1 156 ? 22.740 -9.155 7.656 1.00 88.38 156 ILE A CA 1
ATOM 1234 C C . ILE A 1 156 ? 22.966 -9.864 6.326 1.00 88.38 156 ILE A C 1
ATOM 1236 O O . ILE A 1 156 ? 22.027 -10.132 5.581 1.00 88.38 156 ILE A O 1
ATOM 1240 N N . GLU A 1 157 ? 24.229 -10.178 6.038 1.00 84.12 157 GLU A N 1
ATOM 1241 C CA . GLU A 1 157 ? 24.601 -10.962 4.863 1.00 84.12 157 GLU A CA 1
ATOM 1242 C C . GLU A 1 157 ? 23.846 -12.296 4.853 1.00 84.12 157 GLU A C 1
ATOM 1244 O O . GLU A 1 157 ? 23.953 -13.108 5.775 1.00 84.12 157 GLU A O 1
ATOM 1249 N N . THR A 1 158 ? 23.054 -12.509 3.803 1.00 80.69 158 THR A N 1
ATOM 1250 C CA . THR A 1 158 ? 22.215 -13.698 3.671 1.00 80.69 158 THR A CA 1
ATOM 1251 C C . THR A 1 158 ? 23.067 -14.895 3.234 1.00 80.69 158 THR A C 1
ATOM 1253 O O . THR A 1 158 ? 23.783 -14.814 2.231 1.00 80.69 158 THR A O 1
ATOM 1256 N N . PRO A 1 159 ? 23.040 -16.021 3.974 1.00 82.12 159 PRO A N 1
ATOM 1257 C CA . PRO A 1 159 ? 23.723 -17.236 3.551 1.00 82.12 159 PRO A CA 1
ATOM 1258 C C . PRO A 1 159 ? 23.047 -17.840 2.311 1.00 82.12 159 PRO A C 1
ATOM 1260 O O . PRO A 1 159 ? 21.874 -17.610 2.040 1.00 82.12 159 PRO A O 1
ATOM 1263 N N . ILE A 1 160 ? 23.781 -18.678 1.570 1.00 84.81 160 ILE A N 1
ATOM 1264 C CA . ILE A 1 160 ? 23.290 -19.329 0.336 1.00 84.81 160 ILE A CA 1
ATOM 1265 C C . ILE A 1 160 ? 22.033 -20.181 0.598 1.00 84.81 160 ILE A C 1
ATOM 1267 O O . ILE A 1 160 ? 21.185 -20.325 -0.280 1.00 84.81 160 ILE A O 1
ATOM 1271 N N . ASN A 1 161 ? 21.911 -20.740 1.806 1.00 87.00 161 ASN A N 1
ATOM 1272 C CA . ASN A 1 161 ? 20.736 -21.488 2.235 1.00 87.00 161 ASN A CA 1
ATOM 1273 C C . ASN A 1 161 ? 19.872 -20.621 3.156 1.00 87.00 161 ASN A C 1
ATOM 1275 O O . ASN A 1 161 ? 20.399 -20.126 4.154 1.00 87.00 161 ASN A O 1
ATOM 1279 N N . PRO A 1 162 ? 18.563 -20.500 2.891 1.00 86.62 162 PRO A N 1
ATOM 1280 C CA . PRO A 1 162 ? 17.687 -19.636 3.668 1.00 86.62 162 PRO A CA 1
ATOM 1281 C C . PRO A 1 162 ? 17.569 -20.091 5.121 1.00 86.62 162 PRO A C 1
ATOM 1283 O O . PRO A 1 162 ? 17.358 -21.274 5.419 1.00 86.62 162 PRO A O 1
ATOM 1286 N N . THR A 1 163 ? 17.679 -19.135 6.037 1.00 88.75 163 THR A N 1
ATOM 1287 C CA . THR A 1 163 ? 17.536 -19.388 7.473 1.00 88.75 163 THR A CA 1
ATOM 1288 C C . THR A 1 163 ? 16.069 -19.573 7.875 1.00 88.75 163 THR A C 1
ATOM 1290 O O . THR A 1 163 ? 15.143 -19.089 7.223 1.00 88.75 163 THR A O 1
ATOM 1293 N N . THR A 1 164 ? 15.811 -20.235 9.008 1.00 88.38 164 THR A N 1
ATOM 1294 C CA . THR A 1 164 ? 14.443 -20.379 9.547 1.00 88.38 164 THR A CA 1
ATOM 1295 C C . THR A 1 164 ? 13.755 -19.023 9.764 1.00 88.38 164 THR A C 1
ATOM 1297 O O . THR A 1 164 ? 12.548 -18.902 9.568 1.00 88.38 164 THR A O 1
ATOM 1300 N N . ILE A 1 165 ? 14.517 -17.986 10.133 1.00 88.88 165 ILE A N 1
ATOM 1301 C CA . ILE A 1 165 ? 14.004 -16.623 10.342 1.00 88.88 165 ILE A CA 1
ATOM 1302 C C . ILE A 1 165 ? 13.533 -16.007 9.018 1.00 88.88 165 ILE A C 1
ATOM 1304 O O . ILE A 1 165 ? 12.477 -15.369 8.985 1.00 88.88 165 ILE A O 1
ATOM 1308 N N . GLU A 1 166 ? 14.258 -16.234 7.920 1.00 89.62 166 GLU A N 1
ATOM 1309 C CA . GLU A 1 166 ? 13.838 -15.806 6.582 1.00 89.62 166 GLU A CA 1
ATOM 1310 C C . GLU A 1 166 ? 12.532 -16.480 6.169 1.00 89.62 166 GLU A C 1
ATOM 1312 O O . GLU A 1 166 ? 11.605 -15.789 5.752 1.00 89.62 166 GLU A O 1
ATOM 1317 N N . TYR A 1 167 ? 12.399 -17.796 6.368 1.00 91.56 167 TYR A N 1
ATOM 1318 C CA . TYR A 1 167 ? 11.149 -18.507 6.074 1.00 91.56 167 TYR A CA 1
ATOM 1319 C C . TYR A 1 167 ? 9.960 -17.955 6.867 1.00 91.56 167 TYR A C 1
ATOM 1321 O O . TYR A 1 167 ? 8.889 -17.728 6.298 1.00 91.56 167 TYR A O 1
ATOM 1329 N N . ILE A 1 168 ? 10.143 -17.688 8.164 1.00 91.56 168 ILE A N 1
ATOM 1330 C CA . ILE A 1 168 ? 9.100 -17.084 9.006 1.00 91.56 168 ILE A CA 1
ATOM 1331 C C . ILE A 1 168 ? 8.729 -15.696 8.470 1.00 91.56 168 ILE A C 1
ATOM 1333 O O . ILE A 1 168 ? 7.547 -15.406 8.282 1.00 91.56 168 ILE A O 1
ATOM 1337 N N . THR A 1 169 ? 9.720 -14.863 8.159 1.00 91.88 169 THR A N 1
ATOM 1338 C CA . THR A 1 169 ? 9.503 -13.495 7.663 1.00 91.88 169 THR A CA 1
ATOM 1339 C C . THR A 1 169 ? 8.800 -13.492 6.303 1.00 91.88 169 THR A C 1
ATOM 1341 O O . THR A 1 169 ? 7.827 -12.761 6.116 1.00 91.88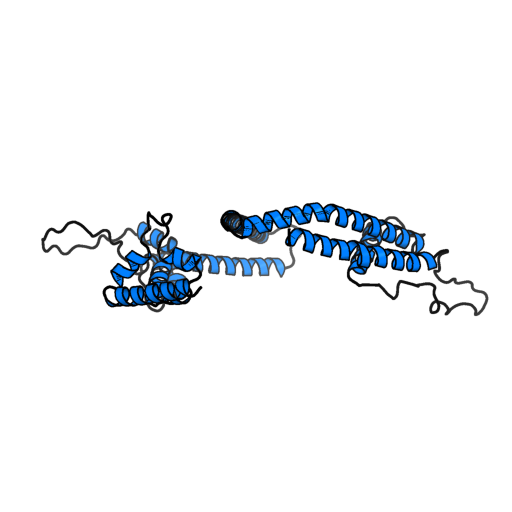 169 THR A O 1
ATOM 1344 N N . LEU A 1 170 ? 9.216 -14.359 5.376 1.00 91.31 170 LEU A N 1
ATOM 1345 C CA . LEU A 1 170 ? 8.581 -14.527 4.067 1.00 91.31 170 LEU A CA 1
ATOM 1346 C C . LEU A 1 170 ? 7.137 -15.020 4.200 1.00 91.31 170 LEU A C 1
ATOM 1348 O O . LEU A 1 170 ? 6.240 -14.465 3.565 1.00 91.31 170 LEU A O 1
ATOM 1352 N N . SER A 1 171 ? 6.888 -16.010 5.063 1.00 93.38 171 SER A N 1
ATOM 1353 C CA . SER A 1 171 ? 5.529 -16.505 5.312 1.00 93.38 171 SER A CA 1
ATOM 1354 C C . SER A 1 171 ? 4.614 -15.403 5.858 1.00 93.38 171 SER A C 1
ATOM 1356 O O . SER A 1 171 ? 3.473 -15.270 5.411 1.00 93.38 171 SER A O 1
ATOM 1358 N N . TYR A 1 172 ? 5.131 -14.549 6.750 1.00 92.81 172 TYR A N 1
ATOM 1359 C CA . TYR A 1 172 ? 4.390 -13.416 7.295 1.00 92.81 172 TYR A CA 1
ATOM 1360 C C . TYR A 1 172 ? 4.044 -12.389 6.211 1.00 92.81 172 TYR A C 1
ATOM 1362 O O . TYR A 1 172 ? 2.906 -11.922 6.159 1.00 92.81 172 TYR A O 1
ATOM 1370 N N . ILE A 1 173 ? 4.986 -12.074 5.311 1.00 93.38 173 ILE A N 1
ATOM 1371 C CA . ILE A 1 173 ? 4.746 -11.174 4.170 1.00 93.38 173 ILE A CA 1
ATOM 1372 C C . ILE A 1 173 ? 3.623 -11.723 3.289 1.00 93.38 173 ILE A C 1
ATOM 1374 O O . ILE A 1 173 ? 2.697 -10.985 2.958 1.00 93.38 173 ILE A O 1
ATOM 1378 N N . VAL A 1 174 ? 3.662 -13.012 2.946 1.00 94.75 174 VAL A N 1
ATOM 1379 C CA . VAL A 1 174 ? 2.630 -13.639 2.105 1.00 94.75 174 VAL A CA 1
ATOM 1380 C C . VAL A 1 174 ? 1.256 -13.560 2.771 1.00 94.75 174 VAL A C 1
ATOM 1382 O O . VAL A 1 174 ? 0.300 -13.104 2.144 1.00 94.75 174 VAL A O 1
ATOM 1385 N N . VAL A 1 175 ? 1.148 -13.937 4.048 1.00 94.06 175 VAL A N 1
ATOM 1386 C CA . VAL A 1 175 ? -0.123 -13.875 4.791 1.00 94.06 175 VAL A CA 1
ATOM 1387 C C . VAL A 1 175 ? -0.644 -12.438 4.884 1.00 94.06 175 VAL A C 1
ATOM 1389 O O . VAL A 1 175 ? -1.831 -12.199 4.654 1.00 94.06 175 VAL A O 1
ATOM 1392 N N . TYR A 1 176 ? 0.231 -11.470 5.169 1.00 90.69 176 TYR A N 1
ATOM 1393 C CA . TYR A 1 176 ? -0.129 -10.053 5.230 1.00 90.69 176 TYR A CA 1
ATOM 1394 C C . TYR A 1 176 ? -0.641 -9.532 3.882 1.00 90.69 176 TYR A C 1
ATOM 1396 O O . TYR A 1 176 ? -1.668 -8.853 3.837 1.00 90.69 176 TYR A O 1
ATOM 1404 N N . MET A 1 177 ? 0.027 -9.890 2.780 1.00 91.94 177 MET A N 1
ATOM 1405 C CA . MET A 1 177 ? -0.398 -9.518 1.428 1.00 91.94 177 MET A CA 1
ATOM 1406 C C . MET A 1 177 ? -1.760 -10.116 1.079 1.00 91.94 177 MET A C 1
ATOM 1408 O O . MET A 1 177 ? -2.624 -9.401 0.576 1.00 91.94 177 MET A O 1
ATOM 1412 N N . VAL A 1 178 ? -1.993 -11.393 1.391 1.00 94.62 178 VAL A N 1
ATOM 1413 C CA . VAL A 1 178 ? -3.290 -12.048 1.152 1.00 94.62 178 VAL A CA 1
ATOM 1414 C C . VAL A 1 178 ? -4.406 -11.380 1.958 1.00 94.62 178 VAL A C 1
ATOM 1416 O O . VAL A 1 178 ? -5.466 -11.085 1.406 1.00 94.62 178 VAL A O 1
ATOM 1419 N N . GLU A 1 179 ? -4.176 -11.084 3.238 1.00 91.38 179 GLU A N 1
ATOM 1420 C CA . GLU A 1 179 ? -5.167 -10.410 4.087 1.00 91.38 179 GLU A CA 1
ATOM 1421 C C . GLU A 1 179 ? -5.478 -8.990 3.587 1.00 91.38 179 GLU A C 1
ATOM 1423 O O . GLU A 1 179 ? -6.634 -8.558 3.608 1.00 91.38 179 GLU A O 1
ATOM 1428 N N . HIS A 1 180 ? -4.475 -8.266 3.087 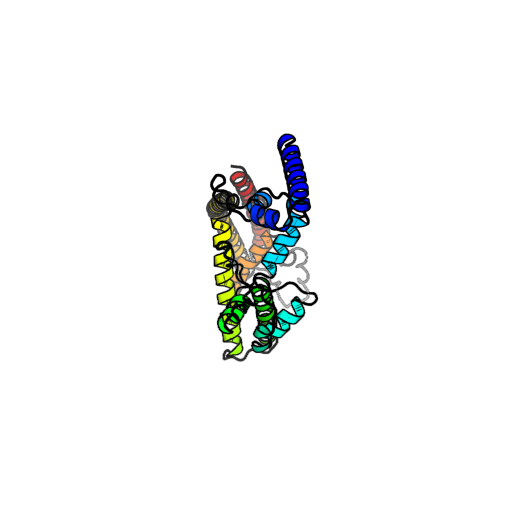1.00 88.75 180 HIS A N 1
ATOM 1429 C CA . HIS A 1 180 ? -4.680 -6.951 2.481 1.00 88.75 180 HIS A CA 1
ATOM 1430 C C . HIS A 1 180 ? -5.417 -7.023 1.154 1.00 88.75 180 HIS A C 1
ATOM 1432 O O . HIS A 1 180 ? -6.328 -6.228 0.943 1.00 88.75 180 HIS A O 1
ATOM 1438 N N . ILE A 1 181 ? -5.100 -7.992 0.295 1.00 89.69 181 ILE A N 1
ATOM 1439 C CA . ILE A 1 181 ? -5.853 -8.230 -0.941 1.00 89.69 181 ILE A CA 1
ATOM 1440 C C . ILE A 1 181 ? -7.314 -8.537 -0.603 1.00 89.69 181 ILE A C 1
ATOM 1442 O O . ILE A 1 181 ? -8.206 -7.922 -1.180 1.00 89.69 181 ILE A O 1
ATOM 1446 N N . ARG A 1 182 ? -7.578 -9.410 0.378 1.00 90.06 182 ARG A N 1
ATOM 1447 C CA . ARG A 1 182 ? -8.940 -9.728 0.837 1.00 90.06 182 ARG A CA 1
ATOM 1448 C C . ARG A 1 182 ? -9.695 -8.470 1.281 1.00 90.06 182 ARG A C 1
ATOM 1450 O O . ARG A 1 182 ? -10.818 -8.253 0.833 1.00 90.06 182 ARG A O 1
ATOM 1457 N N . LYS A 1 183 ? -9.075 -7.620 2.108 1.00 88.00 183 LYS A N 1
ATOM 1458 C CA . LYS A 1 183 ? -9.666 -6.347 2.569 1.00 88.00 183 LYS A CA 1
ATOM 1459 C C . LYS A 1 183 ? -9.902 -5.362 1.431 1.00 88.00 183 LYS A C 1
ATOM 1461 O O . LYS A 1 183 ? -10.942 -4.711 1.400 1.00 88.00 183 LYS A O 1
ATOM 1466 N N . VAL A 1 184 ? -8.949 -5.241 0.508 1.00 86.38 184 VAL A N 1
ATOM 1467 C CA . VAL A 1 184 ? -9.081 -4.372 -0.665 1.00 86.38 184 VAL A CA 1
ATOM 1468 C C . VAL A 1 184 ? -10.223 -4.861 -1.543 1.00 86.38 184 VAL A C 1
ATOM 1470 O O . VAL A 1 184 ? -11.040 -4.043 -1.934 1.00 86.38 184 VAL A O 1
ATOM 1473 N N . LEU A 1 185 ? -10.343 -6.165 -1.799 1.00 82.56 185 LEU A N 1
ATOM 1474 C CA . LEU A 1 185 ? -11.452 -6.739 -2.567 1.00 82.56 185 LEU A CA 1
ATOM 1475 C C . LEU A 1 185 ? -12.806 -6.512 -1.885 1.00 82.56 185 LEU A C 1
ATOM 1477 O O . LEU A 1 185 ? -13.775 -6.157 -2.553 1.00 82.56 185 LEU A O 1
ATOM 1481 N N . GLU A 1 186 ? -12.877 -6.669 -0.565 1.00 83.44 186 GLU A N 1
ATOM 1482 C CA . GLU A 1 186 ? -14.083 -6.389 0.222 1.00 83.44 186 GLU A CA 1
ATOM 1483 C C . GLU A 1 186 ? -14.474 -4.906 0.125 1.00 83.44 186 GLU A C 1
ATOM 1485 O O . GLU A 1 186 ? -15.622 -4.583 -0.173 1.00 83.44 186 GLU A O 1
ATOM 1490 N N . TYR A 1 187 ? -13.508 -3.993 0.256 1.00 80.50 187 TYR A N 1
ATOM 1491 C CA . TYR A 1 187 ? -13.741 -2.559 0.079 1.00 80.50 187 TYR A CA 1
ATOM 1492 C C . TYR A 1 187 ? -14.148 -2.212 -1.360 1.00 80.50 187 TYR A C 1
ATOM 1494 O O . TYR A 1 187 ? -15.093 -1.461 -1.578 1.00 80.50 187 TYR A O 1
ATOM 1502 N N . LEU A 1 188 ? -13.465 -2.782 -2.348 1.00 75.38 188 LEU A N 1
ATOM 1503 C CA . LEU A 1 188 ? -13.677 -2.519 -3.767 1.00 75.38 188 LEU A CA 1
ATOM 1504 C C . LEU A 1 188 ? -15.047 -3.019 -4.247 1.00 75.38 188 LEU A C 1
ATOM 1506 O O . LEU A 1 188 ? -15.715 -2.326 -5.010 1.00 75.38 188 LEU A O 1
ATOM 1510 N N . SER A 1 189 ? -15.463 -4.202 -3.786 1.00 67.25 189 SER A N 1
ATOM 1511 C CA . SER A 1 189 ? -16.762 -4.804 -4.116 1.00 67.25 189 SER A CA 1
ATOM 1512 C C . SER A 1 189 ? -17.928 -4.139 -3.385 1.00 67.25 189 SER A C 1
ATOM 1514 O O . SER A 1 189 ? -19.009 -4.016 -3.957 1.00 67.25 189 SER A O 1
ATOM 1516 N N . ALA A 1 190 ? -17.719 -3.678 -2.150 1.00 68.62 190 ALA A N 1
ATOM 1517 C CA . ALA A 1 190 ? -18.767 -3.041 -1.360 1.00 68.62 190 ALA A CA 1
ATOM 1518 C C . ALA A 1 190 ? -18.917 -1.535 -1.634 1.00 68.62 190 ALA A C 1
ATOM 1520 O O . ALA A 1 190 ? -19.972 -0.974 -1.339 1.00 68.62 190 ALA A O 1
ATOM 1521 N N . HIS A 1 191 ? -17.890 -0.851 -2.159 1.00 71.19 191 HIS A N 1
ATOM 1522 C CA . HIS A 1 191 ? -17.927 0.604 -2.302 1.00 71.19 191 HIS A CA 1
ATOM 1523 C C . HIS A 1 191 ? -18.665 1.042 -3.584 1.00 71.19 191 HIS A C 1
ATOM 1525 O O . HIS A 1 191 ? -18.127 0.909 -4.689 1.00 71.19 191 HIS A O 1
ATOM 1531 N N . PRO A 1 192 ? -19.857 1.661 -3.467 1.00 64.38 192 PRO A N 1
ATOM 1532 C CA . PRO A 1 192 ? -20.736 1.945 -4.606 1.00 64.38 192 PRO A CA 1
ATOM 1533 C C . PRO A 1 192 ? -20.147 2.941 -5.614 1.00 64.38 192 PRO A C 1
ATOM 1535 O O . PRO A 1 192 ? -20.571 2.975 -6.764 1.00 64.38 192 PRO A O 1
ATOM 1538 N N . LEU A 1 193 ? -19.154 3.739 -5.210 1.00 67.88 193 LEU A N 1
ATOM 1539 C CA . LEU A 1 193 ? -18.493 4.692 -6.103 1.00 67.88 193 LEU A CA 1
ATOM 1540 C C . LEU A 1 193 ? -17.331 4.058 -6.879 1.00 67.88 193 LEU A C 1
ATOM 1542 O O . LEU A 1 193 ? -17.026 4.532 -7.963 1.00 67.88 193 LEU A O 1
ATOM 1546 N N . LEU A 1 194 ? -16.673 3.010 -6.357 1.00 67.62 194 LEU A N 1
ATOM 1547 C CA . LEU A 1 194 ? -15.461 2.459 -6.986 1.00 67.62 194 LEU A CA 1
ATOM 1548 C C . LEU A 1 194 ? -15.775 1.519 -8.153 1.00 67.62 194 LEU A C 1
ATOM 1550 O O . LEU A 1 194 ? -15.012 1.496 -9.115 1.00 67.62 194 LEU A O 1
ATOM 1554 N N . GLY A 1 195 ? -16.909 0.813 -8.111 1.00 70.44 195 GLY A N 1
ATOM 1555 C CA . GLY A 1 195 ? -17.372 -0.061 -9.198 1.00 70.44 195 GLY A CA 1
ATOM 1556 C C . GLY A 1 195 ? -17.343 0.612 -10.580 1.00 70.44 195 GLY A C 1
ATOM 1557 O O . GLY A 1 195 ? -16.643 0.119 -11.470 1.00 70.44 195 GLY A O 1
ATOM 1558 N N . PRO A 1 196 ? -18.015 1.767 -10.760 1.00 75.94 196 PRO A N 1
ATOM 1559 C CA . PRO A 1 196 ? -17.976 2.519 -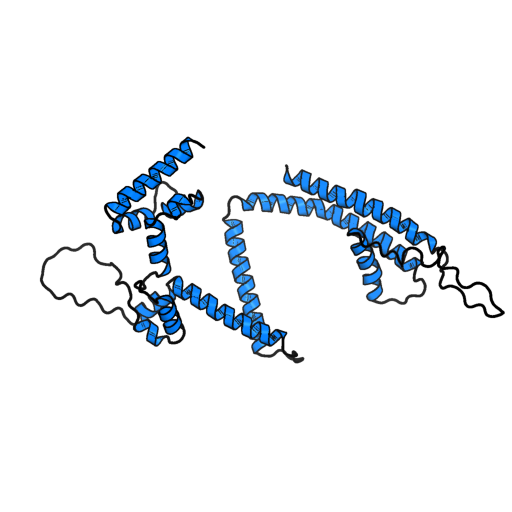12.014 1.00 75.94 196 PRO A CA 1
ATOM 1560 C C . PRO A 1 196 ? -16.562 2.949 -12.438 1.00 75.94 196 PRO A C 1
ATOM 1562 O O . PRO A 1 196 ? -16.212 2.800 -13.606 1.00 75.94 196 PRO A O 1
ATOM 1565 N N . TYR A 1 197 ? -15.712 3.407 -11.506 1.00 76.25 197 TYR A N 1
ATOM 1566 C CA . TYR A 1 197 ? -14.331 3.802 -11.825 1.00 76.25 197 TYR A CA 1
ATOM 1567 C C . TYR A 1 197 ? -13.472 2.626 -12.305 1.00 76.25 197 TYR A C 1
ATOM 1569 O O . TYR A 1 197 ? -12.692 2.789 -13.241 1.00 76.25 197 TYR A O 1
ATOM 1577 N N . ILE A 1 198 ? -13.618 1.437 -11.712 1.00 74.81 198 ILE A N 1
ATOM 1578 C CA . ILE A 1 198 ? -12.884 0.231 -12.135 1.00 74.81 198 ILE A CA 1
ATOM 1579 C C . ILE A 1 198 ? -13.328 -0.200 -13.530 1.00 74.81 198 ILE A C 1
ATOM 1581 O O . ILE A 1 198 ? -12.490 -0.551 -14.354 1.00 74.81 198 ILE A O 1
ATOM 1585 N N . GLN A 1 199 ? -14.632 -0.164 -13.812 1.00 72.62 199 GLN A N 1
ATOM 1586 C CA . GLN A 1 199 ? -15.160 -0.512 -15.132 1.00 72.62 199 GLN A CA 1
ATOM 1587 C C . GLN A 1 199 ? -14.698 0.482 -16.206 1.00 72.62 199 GLN A C 1
ATOM 1589 O O . GLN A 1 199 ? -14.287 0.061 -17.290 1.00 72.62 199 GLN A O 1
ATOM 1594 N N . MET A 1 200 ? -14.683 1.783 -15.894 1.00 78.81 200 MET A N 1
ATOM 1595 C CA . MET A 1 200 ? -14.103 2.810 -16.768 1.00 78.81 200 MET A CA 1
ATOM 1596 C C . MET A 1 200 ? -12.603 2.574 -16.996 1.00 78.81 200 MET A C 1
ATOM 1598 O O . MET A 1 200 ? -12.155 2.548 -18.143 1.00 78.81 200 MET A O 1
ATOM 1602 N N . ALA A 1 201 ? -11.829 2.322 -15.934 1.00 76.75 201 ALA A N 1
ATOM 1603 C CA . ALA A 1 201 ? -10.394 2.053 -16.027 1.00 76.75 201 ALA A CA 1
ATOM 1604 C C . ALA A 1 201 ? -10.086 0.771 -16.821 1.00 76.75 201 ALA A C 1
ATOM 1606 O O . ALA A 1 201 ? -9.205 0.772 -17.677 1.00 76.75 201 ALA A O 1
ATOM 1607 N N . ALA A 1 202 ? -10.840 -0.309 -16.612 1.00 78.06 202 ALA A N 1
ATOM 1608 C CA . ALA A 1 202 ? -10.688 -1.549 -17.372 1.00 78.06 202 ALA A CA 1
ATOM 1609 C C . ALA A 1 202 ? -10.929 -1.323 -18.875 1.00 78.06 202 ALA A C 1
ATOM 1611 O O . ALA A 1 202 ? -10.162 -1.803 -19.712 1.00 78.06 202 ALA A O 1
ATOM 1612 N N . LYS A 1 203 ? -11.944 -0.522 -19.228 1.00 75.62 203 LYS A N 1
ATOM 1613 C CA . LYS A 1 203 ? -12.231 -0.134 -20.618 1.00 75.62 203 LYS A CA 1
ATOM 1614 C C . LYS A 1 203 ? -11.113 0.725 -21.229 1.00 75.62 203 LYS A C 1
ATOM 1616 O O . LYS A 1 203 ? -10.800 0.570 -22.414 1.00 75.62 203 LYS A O 1
ATOM 1621 N N . MET A 1 204 ? -10.469 1.582 -20.430 1.00 77.56 204 MET A N 1
ATOM 1622 C CA . MET A 1 204 ? -9.277 2.330 -20.852 1.00 77.56 204 MET A CA 1
ATOM 1623 C C . MET A 1 204 ? -8.098 1.406 -21.142 1.00 77.56 204 MET A C 1
ATOM 1625 O O . MET A 1 204 ? -7.496 1.530 -22.205 1.00 77.56 204 MET A O 1
ATOM 1629 N N . VAL A 1 205 ? -7.797 0.453 -20.253 1.00 79.44 205 VAL A N 1
ATOM 1630 C CA . VAL A 1 205 ? -6.648 -0.461 -20.402 1.00 79.44 205 VAL A CA 1
ATOM 1631 C C . VAL A 1 205 ? -6.730 -1.257 -21.706 1.00 79.44 205 VAL A C 1
ATOM 1633 O O . VAL A 1 205 ? -5.740 -1.352 -22.430 1.00 79.44 205 VAL A O 1
ATOM 1636 N N . VAL A 1 206 ? -7.916 -1.764 -22.058 1.00 80.94 206 VAL A N 1
ATOM 1637 C CA . VAL A 1 206 ? -8.121 -2.497 -23.322 1.00 80.94 206 VAL A CA 1
ATOM 1638 C C . VAL A 1 206 ? -7.874 -1.599 -24.537 1.00 80.94 206 VAL A C 1
ATOM 1640 O O . VAL A 1 206 ? -7.244 -2.020 -25.503 1.00 80.94 206 VAL A O 1
ATOM 1643 N N . SER A 1 207 ? -8.326 -0.346 -24.480 1.00 78.00 207 SER A N 1
ATOM 1644 C CA . SER A 1 207 ? -8.146 0.615 -25.576 1.00 78.00 207 SER A CA 1
ATOM 1645 C C . SER A 1 207 ? -6.683 1.058 -25.717 1.00 78.00 207 SER A C 1
ATOM 1647 O O . SER A 1 207 ? -6.190 1.259 -26.825 1.00 78.00 207 SER A O 1
ATOM 1649 N N . MET A 1 208 ? -5.960 1.162 -24.601 1.00 80.50 208 MET A N 1
ATOM 1650 C CA . MET A 1 208 ? -4.541 1.516 -24.579 1.00 80.50 208 MET A CA 1
ATOM 1651 C C . MET A 1 208 ? -3.617 0.400 -25.041 1.00 80.50 208 MET A C 1
ATOM 1653 O O . MET A 1 208 ? -2.540 0.703 -25.550 1.00 80.50 208 MET A O 1
ATOM 1657 N N . PHE A 1 209 ? -4.006 -0.866 -24.867 1.00 84.75 209 PHE A N 1
ATOM 1658 C CA . PHE A 1 209 ? -3.176 -2.010 -25.245 1.00 84.75 209 PHE A CA 1
ATOM 1659 C C . PHE A 1 209 ? -2.688 -1.897 -26.697 1.00 84.75 209 PHE A C 1
ATOM 1661 O O . PHE A 1 209 ? -1.505 -2.085 -26.965 1.00 84.75 209 PHE A O 1
ATOM 1668 N N . TYR A 1 210 ? -3.560 -1.466 -27.613 1.00 85.44 210 TYR A N 1
ATOM 1669 C CA . TYR A 1 210 ? -3.201 -1.230 -29.013 1.00 85.44 210 TYR A CA 1
ATOM 1670 C C . TYR A 1 210 ? -2.135 -0.139 -29.191 1.00 85.44 210 TYR A C 1
ATOM 1672 O O . TYR A 1 210 ? -1.205 -0.318 -29.973 1.00 85.44 210 TYR A O 1
ATOM 1680 N N . ILE A 1 211 ? -2.224 0.970 -28.447 1.00 84.81 211 ILE A N 1
ATOM 1681 C CA . ILE A 1 211 ? -1.229 2.054 -28.517 1.00 84.81 211 ILE A CA 1
ATOM 1682 C C . ILE A 1 211 ? 0.099 1.613 -27.910 1.00 84.81 211 ILE A C 1
ATOM 1684 O O . ILE A 1 211 ? 1.148 1.920 -28.465 1.00 84.81 211 ILE A O 1
ATOM 1688 N N . ILE A 1 212 ? 0.068 0.864 -26.806 1.00 87.31 212 ILE A N 1
ATOM 1689 C CA . ILE A 1 212 ? 1.275 0.315 -26.176 1.00 87.31 212 ILE A CA 1
ATOM 1690 C C . ILE A 1 212 ? 1.985 -0.647 -27.137 1.00 87.31 212 ILE A C 1
ATOM 1692 O O . ILE A 1 212 ? 3.204 -0.583 -27.272 1.00 87.31 212 ILE A O 1
ATOM 1696 N N . VAL A 1 213 ? 1.238 -1.495 -27.853 1.00 90.19 213 VAL A N 1
ATOM 1697 C CA . VAL A 1 213 ? 1.801 -2.382 -28.882 1.00 90.19 213 VAL A CA 1
ATOM 1698 C C . VAL A 1 213 ? 2.407 -1.577 -30.034 1.00 90.19 213 VAL A C 1
ATOM 1700 O O . VAL A 1 213 ? 3.535 -1.858 -30.434 1.00 90.19 213 VAL A O 1
ATOM 1703 N N . LEU A 1 214 ? 1.716 -0.549 -30.539 1.00 87.56 214 LEU A N 1
ATOM 1704 C CA . LEU A 1 214 ? 2.264 0.330 -31.581 1.00 87.56 214 LEU A CA 1
ATOM 1705 C C . LEU A 1 214 ? 3.538 1.049 -31.118 1.00 87.56 214 LEU A C 1
ATOM 1707 O O . LEU A 1 214 ? 4.494 1.145 -31.884 1.00 87.56 214 LEU A O 1
ATOM 1711 N N . LEU A 1 215 ? 3.575 1.498 -29.862 1.00 88.44 215 LEU A N 1
ATOM 1712 C CA . LEU A 1 215 ? 4.754 2.117 -29.266 1.00 88.44 215 LEU A CA 1
ATOM 1713 C C . LEU A 1 215 ? 5.920 1.129 -29.143 1.00 88.44 215 LEU A C 1
ATOM 1715 O O . LEU A 1 215 ? 7.061 1.485 -29.422 1.00 88.44 215 LEU A O 1
ATOM 1719 N N . LEU A 1 216 ? 5.649 -0.119 -28.760 1.00 90.31 216 LEU A N 1
ATOM 1720 C CA . LEU A 1 216 ? 6.669 -1.165 -28.694 1.00 90.31 216 LEU A CA 1
ATOM 1721 C C . LEU A 1 216 ? 7.268 -1.445 -30.080 1.00 90.31 216 LEU A C 1
ATOM 1723 O O . LEU A 1 216 ? 8.481 -1.604 -30.202 1.00 90.31 216 LEU A O 1
ATOM 1727 N N . VAL A 1 217 ? 6.431 -1.482 -31.122 1.00 92.00 217 VAL A N 1
ATOM 1728 C CA . VAL A 1 217 ? 6.873 -1.709 -32.506 1.00 92.00 217 VAL A CA 1
ATOM 1729 C C . VAL A 1 217 ? 7.778 -0.576 -32.987 1.00 92.00 217 VAL A C 1
ATOM 1731 O O . VAL A 1 217 ? 8.850 -0.847 -33.529 1.00 92.00 217 VAL A O 1
ATOM 1734 N N . THR A 1 218 ? 7.396 0.686 -32.771 1.00 90.19 218 THR A N 1
ATOM 1735 C CA . THR A 1 218 ? 8.225 1.834 -33.181 1.00 90.19 218 THR A CA 1
ATOM 1736 C C . THR A 1 218 ? 9.526 1.914 -32.385 1.00 90.19 218 THR A C 1
ATOM 1738 O O . THR A 1 218 ? 10.580 2.188 -32.962 1.00 90.19 218 THR A O 1
ATOM 1741 N N . LEU A 1 219 ? 9.478 1.604 -31.088 1.00 92.38 219 LEU A N 1
ATOM 1742 C CA . LEU A 1 219 ? 10.648 1.529 -30.217 1.00 92.38 219 LEU A CA 1
ATOM 1743 C C . LEU A 1 219 ? 11.618 0.432 -30.670 1.00 92.38 219 LEU A C 1
ATOM 1745 O O . LEU A 1 219 ? 12.813 0.692 -30.797 1.00 92.38 219 LEU A O 1
ATOM 1749 N N . MET A 1 220 ? 11.115 -0.768 -30.974 1.00 93.12 220 MET A N 1
ATOM 1750 C CA . MET A 1 220 ? 11.935 -1.876 -31.468 1.00 93.12 220 MET A CA 1
ATOM 1751 C C . MET A 1 220 ? 12.566 -1.550 -32.826 1.00 93.12 220 MET A C 1
ATOM 1753 O O . MET A 1 220 ? 13.750 -1.820 -33.021 1.00 93.12 220 MET A O 1
ATOM 1757 N N . ALA A 1 221 ? 11.807 -0.945 -33.746 1.00 93.19 221 ALA A N 1
ATOM 1758 C CA . ALA A 1 221 ? 12.312 -0.557 -35.060 1.00 93.19 221 ALA A CA 1
ATOM 1759 C C . ALA A 1 221 ? 13.499 0.412 -34.943 1.00 93.19 221 ALA A C 1
ATOM 1761 O O . ALA A 1 221 ? 14.562 0.156 -35.505 1.00 93.19 221 ALA A O 1
ATOM 1762 N N . PHE A 1 222 ? 13.360 1.476 -34.147 1.00 93.31 222 PHE A N 1
ATOM 1763 C CA . PHE A 1 222 ? 14.453 2.419 -33.909 1.00 93.31 222 PHE A CA 1
ATOM 1764 C C . PHE A 1 222 ? 15.629 1.777 -33.156 1.00 93.31 222 PHE A C 1
ATOM 1766 O O . PHE A 1 222 ? 16.782 1.939 -33.559 1.00 93.31 222 PHE A O 1
ATOM 1773 N N . GLY A 1 223 ? 15.354 1.016 -32.094 1.00 92.75 223 GLY A N 1
ATOM 1774 C CA . GLY A 1 223 ? 16.375 0.387 -31.258 1.00 92.75 223 GLY A CA 1
ATOM 1775 C C . GLY A 1 223 ? 17.262 -0.603 -32.008 1.00 92.75 223 GLY A C 1
ATOM 1776 O O . GLY A 1 223 ? 18.484 -0.579 -31.847 1.00 92.75 223 GLY A O 1
ATOM 1777 N N . VAL A 1 224 ? 16.668 -1.438 -32.867 1.00 93.31 224 VAL A N 1
ATOM 1778 C CA . VAL A 1 224 ? 17.411 -2.397 -33.699 1.00 93.31 224 VAL A CA 1
ATOM 1779 C C . VAL A 1 224 ? 18.236 -1.665 -34.752 1.00 93.31 224 VAL A C 1
ATOM 1781 O O . VAL A 1 224 ? 19.424 -1.952 -34.887 1.00 93.31 224 VAL A O 1
ATOM 1784 N N . SER A 1 225 ? 17.647 -0.695 -35.462 1.00 92.19 225 SER A N 1
ATOM 1785 C CA . SER A 1 225 ? 18.366 0.084 -36.476 1.00 92.19 225 SER A CA 1
ATOM 1786 C C . SER A 1 225 ? 19.547 0.854 -35.883 1.00 92.19 225 SER A C 1
ATOM 1788 O O . SER A 1 225 ? 20.634 0.833 -36.456 1.00 92.19 225 SER A O 1
ATOM 1790 N N . ARG A 1 226 ? 19.373 1.478 -34.711 1.00 88.88 226 ARG A N 1
AT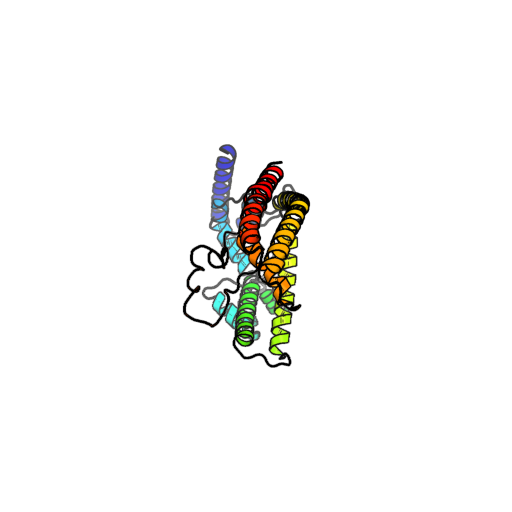OM 1791 C CA . ARG A 1 226 ? 20.454 2.164 -33.993 1.00 88.88 226 ARG A CA 1
ATOM 1792 C C . ARG A 1 226 ? 21.571 1.193 -33.609 1.00 88.88 226 ARG A C 1
ATOM 1794 O O . ARG A 1 226 ? 22.725 1.451 -33.935 1.00 88.88 226 ARG A O 1
ATOM 1801 N N . GLN A 1 227 ? 21.245 0.077 -32.950 1.00 89.94 227 GLN A N 1
ATOM 1802 C CA . GLN A 1 227 ? 22.264 -0.869 -32.482 1.00 89.94 227 GLN A CA 1
ATOM 1803 C C . GLN A 1 227 ? 23.032 -1.509 -33.648 1.00 89.94 227 GLN A C 1
ATOM 1805 O O . GLN A 1 227 ? 24.250 -1.643 -33.569 1.00 89.94 227 GLN A O 1
ATOM 1810 N N . ALA A 1 228 ? 22.335 -1.860 -34.735 1.00 89.12 228 ALA A N 1
ATOM 1811 C CA . ALA A 1 228 ? 22.935 -2.500 -35.904 1.00 89.12 228 ALA A CA 1
ATOM 1812 C C . ALA A 1 228 ? 23.915 -1.585 -36.657 1.00 89.12 228 ALA A C 1
ATOM 1814 O O . ALA A 1 228 ? 24.921 -2.069 -37.169 1.00 89.12 228 ALA A O 1
ATOM 1815 N N . ILE A 1 229 ? 23.625 -0.280 -36.727 1.00 86.75 229 ILE A N 1
ATOM 1816 C CA . ILE A 1 229 ? 24.478 0.688 -37.427 1.00 86.75 229 ILE A CA 1
ATOM 1817 C C . ILE A 1 229 ? 25.651 1.108 -36.543 1.00 86.75 229 ILE A C 1
ATOM 1819 O O . ILE A 1 229 ? 26.783 1.083 -37.008 1.00 86.75 229 ILE A O 1
ATOM 1823 N N . THR A 1 230 ? 25.405 1.470 -35.280 1.00 82.75 230 THR A N 1
ATOM 1824 C CA . THR A 1 230 ? 26.443 2.022 -34.392 1.00 82.75 230 THR A CA 1
ATOM 1825 C C . THR A 1 230 ? 27.463 0.969 -33.937 1.00 82.75 230 THR A C 1
ATOM 1827 O O . THR A 1 230 ? 28.625 1.308 -33.723 1.00 82.75 230 THR A O 1
ATOM 1830 N N . TYR A 1 231 ? 27.070 -0.306 -33.820 1.00 85.69 231 TYR A N 1
ATOM 1831 C CA . TYR A 1 231 ? 27.937 -1.380 -33.315 1.00 85.69 231 TYR A CA 1
ATOM 1832 C C . TYR A 1 231 ? 27.938 -2.615 -34.243 1.00 85.69 231 TYR A C 1
ATOM 1834 O O . TYR A 1 231 ? 27.431 -3.677 -33.875 1.00 85.69 231 TYR A O 1
ATOM 1842 N N . PRO A 1 232 ? 28.535 -2.527 -35.449 1.00 82.94 232 PRO A N 1
ATOM 1843 C CA . PRO A 1 232 ? 28.440 -3.574 -36.476 1.00 82.94 232 PRO A CA 1
ATOM 1844 C C . PRO A 1 232 ? 29.210 -4.863 -36.144 1.00 82.94 232 PRO A C 1
ATOM 1846 O O . PRO A 1 232 ? 28.939 -5.915 -36.720 1.00 82.94 232 PRO A O 1
ATOM 1849 N N . HIS A 1 233 ? 30.184 -4.801 -35.233 1.00 84.38 233 HIS A N 1
ATOM 1850 C CA . HIS A 1 233 ? 31.056 -5.930 -34.879 1.00 84.38 233 HIS A CA 1
ATOM 1851 C C . HIS A 1 233 ? 30.789 -6.489 -33.474 1.00 84.38 233 HIS A C 1
ATOM 1853 O O . HIS A 1 233 ? 31.643 -7.156 -32.886 1.00 84.38 233 HIS A O 1
ATOM 1859 N N . GLU A 1 234 ? 29.601 -6.235 -32.924 1.00 83.75 234 GLU A N 1
ATOM 1860 C CA . GLU A 1 234 ? 29.218 -6.726 -31.604 1.00 83.75 234 GLU A CA 1
ATOM 1861 C C . GLU A 1 234 ? 28.697 -8.170 -31.675 1.00 83.75 234 GLU A C 1
ATOM 1863 O O . GLU A 1 234 ? 27.849 -8.524 -32.495 1.00 83.75 234 GLU A O 1
ATOM 1868 N N . LYS A 1 235 ? 29.217 -9.040 -30.804 1.00 89.25 235 LYS A N 1
ATOM 1869 C CA . LYS A 1 235 ? 28.749 -10.428 -30.697 1.00 89.25 235 LYS A CA 1
ATOM 1870 C C . LYS A 1 235 ? 27.446 -10.494 -29.900 1.00 89.25 235 LYS A C 1
ATOM 1872 O O . LYS A 1 235 ? 27.192 -9.659 -29.034 1.00 89.25 235 LYS A O 1
ATOM 1877 N N . TRP A 1 236 ? 26.655 -11.537 -30.150 1.00 88.69 236 TRP A N 1
ATOM 1878 C CA . TRP A 1 236 ? 25.416 -11.792 -29.414 1.00 88.69 236 TRP A CA 1
ATOM 1879 C C . TRP A 1 236 ? 25.651 -11.844 -27.898 1.00 88.69 236 TRP A C 1
ATOM 1881 O O . TRP A 1 236 ? 26.421 -12.673 -27.417 1.00 88.69 236 TRP A O 1
ATOM 1891 N N . ASN A 1 237 ? 24.945 -10.982 -27.163 1.00 90.69 237 ASN A N 1
ATOM 1892 C CA . ASN A 1 237 ? 24.914 -10.930 -25.704 1.00 90.69 237 ASN A CA 1
ATOM 1893 C C . ASN A 1 237 ? 23.540 -10.434 -25.233 1.00 90.69 237 ASN A C 1
ATOM 1895 O O . ASN A 1 237 ? 22.923 -9.592 -25.880 1.00 90.69 237 ASN A O 1
ATOM 1899 N N . TRP A 1 238 ? 23.090 -10.860 -24.049 1.00 88.94 238 TRP A N 1
ATOM 1900 C CA . TRP A 1 238 ? 21.849 -10.356 -23.432 1.00 88.94 238 TRP A CA 1
ATOM 1901 C C . TRP A 1 238 ? 21.856 -8.837 -23.191 1.00 88.94 238 TRP A C 1
ATOM 1903 O O . TRP A 1 238 ? 20.805 -8.200 -23.132 1.00 88.94 238 TRP A O 1
ATOM 1913 N N . LEU A 1 239 ? 23.047 -8.240 -23.119 1.00 85.62 239 LEU A N 1
ATOM 1914 C CA . LEU A 1 239 ? 23.242 -6.794 -23.049 1.00 85.62 239 LEU A CA 1
ATOM 1915 C C . LEU A 1 239 ? 22.695 -6.056 -24.279 1.00 85.62 239 LEU A C 1
ATOM 1917 O O . LEU A 1 239 ? 22.266 -4.910 -24.166 1.00 85.62 239 LEU A O 1
ATOM 1921 N N . LEU A 1 240 ? 22.670 -6.727 -25.432 1.00 87.75 240 LEU A N 1
ATOM 1922 C CA . LEU A 1 240 ? 22.178 -6.180 -26.690 1.00 87.75 240 LEU A CA 1
ATOM 1923 C C . LEU A 1 240 ? 20.671 -5.914 -26.616 1.00 87.75 240 LEU A C 1
ATOM 1925 O O . LEU A 1 240 ? 20.213 -4.853 -27.022 1.00 87.75 240 LEU A O 1
ATOM 1929 N N . VAL A 1 241 ? 19.911 -6.827 -25.997 1.00 88.94 241 VAL A N 1
ATOM 1930 C CA . VAL A 1 241 ? 18.469 -6.651 -25.755 1.00 88.94 241 VAL A CA 1
ATOM 1931 C C . VAL A 1 241 ? 18.224 -5.425 -24.876 1.00 88.94 241 VAL A C 1
ATOM 1933 O O . VAL A 1 241 ? 17.368 -4.599 -25.190 1.00 88.94 241 VAL A O 1
ATOM 1936 N N . ARG A 1 242 ? 19.025 -5.244 -23.816 1.00 86.19 242 ARG A N 1
ATOM 1937 C CA . ARG A 1 242 ? 18.979 -4.021 -23.006 1.00 86.19 242 ARG A CA 1
ATOM 1938 C C . ARG A 1 242 ? 19.268 -2.791 -23.868 1.00 86.19 242 ARG A C 1
ATOM 1940 O O . ARG A 1 242 ? 18.507 -1.841 -23.806 1.00 86.19 242 ARG A O 1
ATOM 1947 N N . ASN A 1 243 ? 20.312 -2.783 -24.690 1.00 84.00 243 ASN A N 1
ATOM 1948 C CA . ASN A 1 243 ? 20.666 -1.601 -25.486 1.00 84.00 243 ASN A CA 1
ATOM 1949 C C . ASN A 1 243 ? 19.609 -1.257 -26.558 1.00 84.00 243 ASN A C 1
ATOM 1951 O O . ASN A 1 243 ? 19.319 -0.078 -26.760 1.00 84.00 243 ASN A O 1
ATOM 1955 N N . ILE A 1 244 ? 18.987 -2.273 -27.166 1.00 91.50 244 ILE A N 1
ATOM 1956 C CA . ILE A 1 244 ? 17.923 -2.137 -28.172 1.00 91.50 244 ILE A CA 1
ATOM 1957 C C . ILE A 1 244 ? 16.635 -1.573 -27.560 1.00 91.50 244 ILE A C 1
ATOM 1959 O O . ILE A 1 244 ? 16.014 -0.707 -28.163 1.00 91.50 244 ILE A O 1
ATOM 1963 N N . PHE A 1 245 ? 16.217 -2.031 -26.376 1.00 91.44 245 PHE A N 1
ATOM 1964 C CA . PHE A 1 245 ? 14.931 -1.616 -25.796 1.00 91.44 245 PHE A CA 1
ATOM 1965 C C . PHE A 1 245 ? 15.056 -0.504 -24.749 1.00 91.44 245 PHE A C 1
ATOM 1967 O O . PHE A 1 245 ? 14.269 0.439 -24.737 1.00 91.44 245 PHE A O 1
ATOM 1974 N N . TYR A 1 246 ? 16.044 -0.594 -23.862 1.00 89.06 246 TYR A N 1
ATOM 1975 C CA . TYR A 1 246 ? 16.154 0.260 -22.679 1.00 89.06 246 TYR A CA 1
ATOM 1976 C C . TYR A 1 246 ? 16.508 1.701 -23.052 1.00 89.06 246 TYR A C 1
ATOM 1978 O O . TYR A 1 246 ? 15.803 2.617 -22.649 1.00 89.06 246 TYR A O 1
ATOM 1986 N N . LYS A 1 247 ? 17.551 1.936 -23.862 1.00 86.75 247 LYS A N 1
ATOM 1987 C CA . LYS A 1 247 ? 17.951 3.312 -24.216 1.00 86.75 247 LYS A CA 1
ATOM 1988 C C . LYS A 1 247 ? 16.831 4.067 -24.966 1.00 86.75 247 LYS A C 1
ATOM 1990 O O . LYS A 1 247 ? 16.463 5.147 -24.510 1.00 86.75 247 LYS A O 1
ATOM 1995 N N . PRO A 1 248 ? 16.211 3.510 -26.028 1.00 90.25 248 PRO A N 1
ATOM 1996 C CA . PRO A 1 248 ? 15.044 4.125 -26.671 1.00 90.25 248 PRO A CA 1
ATOM 1997 C C . PRO A 1 248 ? 13.833 4.338 -25.757 1.00 90.25 248 PRO A C 1
ATOM 1999 O O . PRO A 1 248 ? 13.088 5.297 -25.939 1.00 90.25 248 PRO A O 1
ATOM 2002 N N . TYR A 1 249 ? 13.633 3.470 -24.761 1.00 91.12 249 TYR A N 1
ATOM 2003 C CA . TYR A 1 249 ? 12.575 3.648 -23.769 1.00 91.12 249 TYR A CA 1
ATOM 2004 C C . TYR A 1 249 ? 12.793 4.904 -22.915 1.00 91.12 249 TYR A C 1
ATOM 2006 O O . TYR A 1 249 ? 11.862 5.683 -22.745 1.00 91.12 249 TYR A O 1
ATOM 2014 N N . PHE A 1 250 ? 14.008 5.162 -22.420 1.00 89.75 250 PHE A N 1
ATOM 2015 C CA . PHE A 1 250 ? 14.286 6.391 -21.656 1.00 89.75 250 PHE A CA 1
ATOM 2016 C C . PHE A 1 250 ? 14.220 7.654 -22.525 1.00 89.75 250 PHE A C 1
ATOM 2018 O O . PHE A 1 250 ? 13.770 8.696 -22.048 1.00 89.75 250 PHE A O 1
ATOM 2025 N N . MET A 1 251 ? 14.544 7.545 -23.818 1.00 87.25 251 MET A N 1
ATOM 2026 C CA . MET A 1 251 ? 14.342 8.629 -24.789 1.00 87.25 251 MET A CA 1
ATOM 2027 C C . MET A 1 251 ? 12.876 9.074 -24.902 1.00 87.25 251 MET A C 1
ATOM 2029 O O . MET A 1 251 ? 12.609 10.254 -25.134 1.00 87.25 251 MET A O 1
ATOM 2033 N N . LEU A 1 252 ? 11.919 8.173 -24.656 1.00 87.75 252 LEU A N 1
ATOM 2034 C CA . LEU A 1 252 ? 10.494 8.510 -24.586 1.00 87.75 252 LEU A CA 1
ATOM 2035 C C . LEU A 1 252 ? 10.174 9.503 -23.453 1.00 87.75 252 LEU A C 1
ATOM 2037 O O . LEU A 1 252 ? 9.303 10.360 -23.583 1.00 87.75 252 LEU A O 1
ATOM 2041 N N . TYR A 1 253 ? 10.894 9.391 -22.336 1.00 86.62 253 TYR A N 1
ATOM 2042 C CA . TYR A 1 253 ? 10.696 10.205 -21.135 1.00 86.62 253 TYR A CA 1
ATOM 2043 C C . TYR A 1 253 ? 11.549 11.479 -21.111 1.00 86.62 253 TYR A C 1
ATOM 2045 O O . TYR A 1 253 ? 11.512 12.214 -20.127 1.00 86.62 253 TYR A O 1
ATOM 2053 N N . GLY A 1 254 ? 12.278 11.767 -22.194 1.00 84.94 254 GLY A N 1
ATOM 2054 C CA . GLY A 1 254 ? 13.060 12.995 -22.349 1.00 84.94 254 GLY A CA 1
ATOM 2055 C C . GLY A 1 254 ? 14.570 12.834 -22.170 1.00 84.94 254 GLY A C 1
ATOM 2056 O O . GLY A 1 254 ? 15.285 13.824 -22.288 1.00 84.94 254 GLY A O 1
ATOM 2057 N N . GLU A 1 255 ? 15.081 11.621 -21.942 1.00 87.88 255 GLU A N 1
ATOM 2058 C CA . GLU A 1 255 ? 16.527 11.363 -21.898 1.00 87.88 255 GLU A CA 1
ATOM 2059 C C . GLU A 1 255 ? 17.090 11.180 -23.311 1.00 87.88 255 GLU A C 1
ATOM 2061 O O . GLU A 1 255 ? 17.003 10.109 -23.904 1.00 87.88 255 GLU A O 1
ATOM 2066 N N . VAL A 1 256 ? 17.675 12.234 -23.878 1.00 83.69 256 VAL A N 1
ATOM 2067 C CA . VAL A 1 256 ? 18.080 12.274 -25.297 1.00 83.69 256 VAL A CA 1
ATOM 2068 C C . VAL A 1 256 ? 19.486 11.681 -25.534 1.00 83.69 256 VAL A C 1
ATOM 2070 O O . VAL A 1 256 ? 19.858 11.428 -26.671 1.00 83.69 256 VAL A O 1
ATOM 2073 N N . TYR A 1 257 ? 20.268 11.389 -24.485 1.00 83.88 257 TYR A N 1
ATOM 2074 C CA . TYR A 1 257 ? 21.646 10.863 -24.588 1.00 83.88 257 TYR A CA 1
ATOM 2075 C C . TYR A 1 257 ? 22.543 11.678 -25.543 1.00 83.88 257 TYR A C 1
ATOM 2077 O O . TYR A 1 257 ? 23.161 11.128 -26.452 1.00 83.88 257 TYR A O 1
ATOM 2085 N N . ALA A 1 258 ? 22.622 12.996 -25.323 1.00 77.19 258 ALA A N 1
ATOM 2086 C CA . ALA A 1 258 ? 23.265 13.959 -26.226 1.00 77.19 258 ALA A CA 1
ATOM 2087 C C . ALA A 1 258 ? 24.685 13.576 -26.691 1.00 77.19 258 ALA A C 1
ATOM 2089 O O . ALA A 1 258 ? 25.001 13.736 -27.865 1.00 77.19 258 ALA A O 1
ATOM 2090 N N . GLY A 1 259 ? 25.510 13.010 -25.804 1.00 73.44 259 GLY A N 1
ATOM 2091 C CA . GLY A 1 259 ? 26.884 12.599 -26.130 1.00 73.44 259 GLY A CA 1
ATOM 2092 C C . GLY A 1 259 ? 27.008 11.363 -27.032 1.00 73.44 259 GLY A C 1
ATOM 2093 O O . GLY A 1 259 ? 28.106 11.045 -27.467 1.00 73.44 259 GLY A O 1
ATOM 2094 N N . GLU A 1 260 ? 25.911 10.650 -27.311 1.00 73.88 260 GLU A N 1
ATOM 2095 C CA . GLU A 1 260 ? 25.890 9.458 -28.176 1.00 73.88 260 GLU A CA 1
ATOM 2096 C C . GLU A 1 260 ? 25.128 9.689 -29.492 1.00 73.88 260 GLU A C 1
ATOM 2098 O O . GLU A 1 260 ? 24.925 8.733 -30.245 1.00 73.88 260 GLU A O 1
ATOM 2103 N N . ILE A 1 261 ? 24.639 10.911 -29.745 1.00 75.50 261 ILE A N 1
ATOM 2104 C CA . ILE A 1 261 ? 23.865 11.224 -30.954 1.00 75.50 261 ILE A CA 1
ATOM 2105 C C . ILE A 1 261 ? 24.798 11.201 -32.155 1.00 75.50 261 ILE A C 1
ATOM 2107 O O . ILE A 1 261 ? 24.567 10.436 -33.083 1.00 75.50 261 ILE A O 1
ATOM 2111 N N . ASP A 1 262 ? 25.865 11.994 -32.107 1.00 71.81 262 ASP A N 1
ATOM 2112 C CA . ASP A 1 262 ? 26.784 12.158 -33.223 1.00 71.81 262 ASP A CA 1
ATOM 2113 C C . ASP A 1 262 ? 28.220 11.848 -32.803 1.00 71.81 262 ASP A C 1
ATOM 2115 O O . ASP A 1 262 ? 29.056 12.723 -32.595 1.00 71.81 262 ASP A O 1
ATOM 2119 N N . THR A 1 263 ? 28.507 10.556 -32.657 1.00 66.31 263 THR A N 1
ATOM 2120 C CA . THR A 1 263 ? 29.850 10.070 -32.310 1.00 66.31 263 THR A CA 1
ATOM 2121 C C . THR A 1 263 ? 30.889 10.326 -33.411 1.00 66.31 263 THR A C 1
ATOM 2123 O O . THR A 1 263 ? 32.060 10.022 -33.205 1.00 66.31 263 THR A O 1
ATOM 2126 N N . CYS A 1 264 ? 30.467 10.831 -34.577 1.00 69.00 264 CYS A N 1
ATOM 2127 C CA . CYS A 1 264 ? 31.276 11.018 -35.785 1.00 69.00 264 CYS A CA 1
ATOM 2128 C C . CYS A 1 264 ? 31.135 12.417 -36.417 1.00 69.00 264 CYS A C 1
ATOM 2130 O O . CYS A 1 264 ? 31.530 12.593 -37.569 1.00 69.00 264 CYS A O 1
ATOM 2132 N N . GLY A 1 265 ? 30.554 13.373 -35.686 1.00 63.22 265 GLY A N 1
ATOM 2133 C CA . GLY A 1 265 ? 30.244 14.727 -36.150 1.00 63.22 265 GLY A CA 1
ATOM 2134 C C . GLY A 1 265 ? 31.370 15.737 -35.975 1.00 63.22 265 GLY A C 1
ATOM 2135 O O . GLY A 1 265 ? 32.531 15.373 -35.809 1.00 63.22 265 GLY A O 1
ATOM 2136 N N . ASP A 1 266 ? 31.003 17.020 -35.949 1.00 56.66 266 ASP A N 1
ATOM 2137 C CA . ASP A 1 266 ? 31.911 18.179 -36.034 1.00 56.66 266 ASP A CA 1
ATOM 2138 C C . ASP A 1 266 ? 32.937 18.319 -34.878 1.00 56.66 266 ASP A C 1
ATOM 2140 O O . ASP A 1 266 ? 33.904 19.064 -35.012 1.00 56.66 266 ASP A O 1
ATOM 2144 N N . GLU A 1 267 ? 32.778 17.595 -33.760 1.00 53.75 267 GLU A N 1
ATOM 2145 C CA . GLU A 1 267 ? 33.781 17.487 -32.671 1.00 53.75 267 GLU A CA 1
ATOM 2146 C C . GLU A 1 267 ? 34.598 16.176 -32.709 1.00 53.75 267 GLU A C 1
ATOM 2148 O O . GLU A 1 267 ? 35.563 16.016 -31.961 1.00 53.75 267 GLU A O 1
ATOM 2153 N N . GLY A 1 268 ? 34.242 15.234 -33.588 1.00 49.47 268 GLY A N 1
ATOM 2154 C CA . GLY A 1 268 ? 34.973 13.987 -33.833 1.00 49.47 268 GLY A CA 1
ATOM 2155 C C . GLY A 1 268 ? 36.220 14.163 -34.705 1.00 49.47 268 GLY A C 1
ATOM 2156 O O . GLY A 1 268 ? 36.969 13.204 -34.894 1.00 49.47 268 GLY A O 1
ATOM 2157 N N . ASP A 1 269 ? 36.471 15.379 -35.197 1.00 46.22 269 ASP A N 1
ATOM 2158 C CA . ASP A 1 269 ? 37.690 15.744 -35.917 1.00 46.22 269 ASP A CA 1
ATOM 2159 C C . ASP A 1 269 ? 38.734 16.372 -34.978 1.00 46.22 269 ASP A C 1
ATOM 2161 O O . ASP A 1 269 ? 39.088 17.548 -35.042 1.00 46.22 269 ASP A O 1
ATOM 2165 N N . PHE A 1 270 ? 39.276 15.546 -34.087 1.00 47.75 270 PHE A N 1
ATOM 2166 C CA . PHE A 1 270 ? 40.696 15.651 -33.769 1.00 47.75 270 PHE A CA 1
ATOM 2167 C C . PHE A 1 270 ? 41.308 14.265 -33.911 1.00 47.75 270 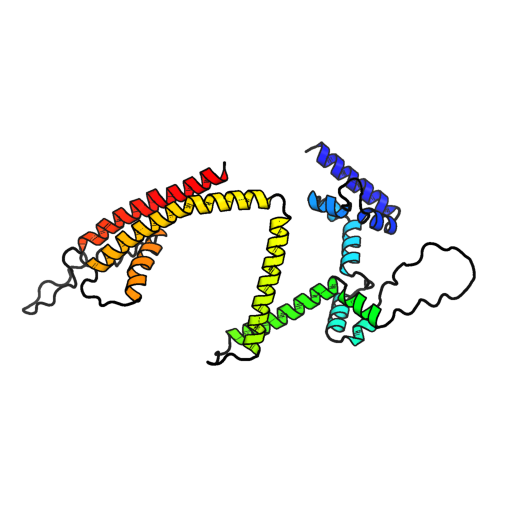PHE A C 1
ATOM 2169 O O . PHE A 1 270 ? 41.478 13.564 -32.921 1.00 47.75 270 PHE A O 1
ATOM 2176 N N . ILE A 1 271 ? 41.562 13.857 -35.159 1.00 47.31 271 ILE A N 1
ATOM 2177 C CA . ILE A 1 271 ? 42.767 13.154 -35.639 1.00 47.31 271 ILE A CA 1
ATOM 2178 C C . ILE A 1 271 ? 42.560 12.868 -37.138 1.00 47.31 271 ILE A C 1
ATOM 2180 O O . ILE A 1 271 ? 41.885 11.918 -37.510 1.00 47.31 271 ILE A O 1
ATOM 2184 N N . CYS A 1 272 ? 43.179 13.698 -37.981 1.00 45.59 272 CYS A N 1
ATOM 2185 C CA . CYS A 1 272 ? 43.724 13.417 -39.320 1.00 45.59 272 CYS A CA 1
ATOM 2186 C C . CYS A 1 272 ? 44.549 14.679 -39.667 1.00 45.59 272 CYS A C 1
ATOM 2188 O O . CYS A 1 272 ? 43.981 15.704 -40.005 1.00 45.59 272 CYS A O 1
ATOM 2190 N N . VAL A 1 273 ? 45.869 14.803 -39.498 1.00 44.69 273 VAL A N 1
ATOM 2191 C CA . VAL A 1 273 ? 47.003 13.965 -39.913 1.00 44.69 273 VAL A CA 1
ATOM 2192 C C . VAL A 1 273 ? 48.234 14.383 -39.086 1.00 44.69 273 VAL A C 1
ATOM 2194 O O . VAL A 1 273 ? 48.524 15.577 -38.980 1.00 44.69 273 VAL A O 1
ATOM 2197 N N . LYS A 1 274 ? 49.030 13.428 -38.579 1.00 36.91 274 LYS A N 1
ATOM 2198 C CA . LYS A 1 274 ? 50.449 13.674 -38.257 1.00 36.91 274 LYS A CA 1
ATOM 2199 C C . LYS A 1 274 ? 51.281 12.396 -38.431 1.00 36.91 274 LYS A C 1
ATOM 2201 O O . LYS A 1 274 ? 51.488 11.651 -37.484 1.00 36.91 274 LYS A O 1
ATOM 2206 N N . GLY A 1 275 ? 51.797 12.188 -39.643 1.00 48.03 275 GLY A N 1
ATOM 2207 C CA . GLY A 1 275 ? 52.763 11.124 -39.944 1.00 48.03 275 GLY A CA 1
ATOM 2208 C C . GLY A 1 275 ? 52.151 9.764 -40.294 1.00 48.03 275 GLY A C 1
ATOM 2209 O O . GLY A 1 275 ? 50.958 9.538 -40.115 1.00 48.03 275 GLY A O 1
ATOM 2210 N N . ASP A 1 276 ? 53.001 8.890 -40.840 1.00 44.44 276 ASP A N 1
ATOM 2211 C CA . ASP A 1 276 ? 52.694 7.626 -41.531 1.00 44.44 276 ASP A CA 1
ATOM 2212 C C . ASP A 1 276 ? 52.177 6.498 -40.614 1.00 44.44 276 ASP A C 1
ATOM 2214 O O . ASP A 1 276 ? 52.707 5.387 -40.589 1.00 44.44 276 ASP A O 1
ATOM 2218 N N . THR A 1 277 ? 51.137 6.755 -39.826 1.00 45.88 277 THR A N 1
ATOM 2219 C CA . THR A 1 277 ? 50.411 5.714 -39.085 1.00 45.88 277 THR A CA 1
ATOM 2220 C C . THR A 1 277 ? 48.915 6.000 -39.152 1.00 45.88 277 THR A C 1
ATOM 2222 O O . THR A 1 277 ? 48.429 7.007 -38.649 1.00 45.88 277 THR A O 1
ATOM 2225 N N . PHE A 1 278 ? 48.191 5.126 -39.851 1.00 45.19 278 PHE A N 1
ATOM 2226 C CA . PHE A 1 278 ? 46.752 5.228 -40.071 1.00 45.19 278 PHE A CA 1
ATOM 2227 C C . PHE A 1 278 ? 46.022 4.565 -38.897 1.00 45.19 278 PHE A C 1
ATOM 2229 O O . PHE A 1 278 ? 45.797 3.357 -38.908 1.00 45.19 278 PHE A O 1
ATOM 2236 N N . GLU A 1 279 ? 45.685 5.338 -37.867 1.00 44.38 279 GLU A N 1
ATOM 2237 C CA . GLU A 1 279 ? 44.802 4.895 -36.784 1.00 44.38 279 GLU A CA 1
ATOM 2238 C C . GLU A 1 279 ? 43.476 5.652 -36.938 1.00 44.38 279 GLU A C 1
ATOM 2240 O O . GLU A 1 279 ? 43.378 6.844 -36.657 1.00 44.38 279 GLU A O 1
ATOM 2245 N N . GLY A 1 280 ? 42.498 4.982 -37.555 1.00 46.47 280 GLY A N 1
ATOM 2246 C CA . GLY A 1 280 ? 41.234 5.583 -37.977 1.00 46.47 280 GLY A CA 1
ATOM 2247 C C . GLY A 1 280 ? 40.296 5.896 -36.812 1.00 46.47 280 GLY A C 1
ATOM 2248 O O . GLY A 1 280 ? 40.259 5.184 -35.810 1.00 46.47 280 GLY A O 1
ATOM 2249 N N . THR A 1 281 ? 39.487 6.941 -36.975 1.00 53.12 281 THR A N 1
ATOM 2250 C CA . THR A 1 281 ? 38.296 7.190 -36.158 1.00 53.12 281 THR A CA 1
ATOM 2251 C C . THR A 1 281 ? 37.373 5.963 -36.185 1.00 53.12 281 THR A C 1
ATOM 2253 O O . THR A 1 281 ? 37.214 5.316 -37.220 1.00 53.12 281 THR A O 1
ATOM 2256 N N . ASN A 1 282 ? 36.730 5.638 -35.054 1.00 58.00 282 ASN A N 1
ATOM 2257 C CA . ASN A 1 282 ? 35.761 4.532 -34.908 1.00 58.00 282 ASN A CA 1
ATOM 2258 C C . ASN A 1 282 ? 34.431 4.800 -35.654 1.00 58.00 282 ASN A C 1
ATOM 2260 O O . ASN A 1 282 ? 33.349 4.480 -35.160 1.00 58.00 282 ASN A O 1
ATOM 2264 N N . CYS A 1 283 ? 34.491 5.427 -36.827 1.00 68.75 283 CYS A N 1
ATOM 2265 C CA . CYS A 1 283 ? 33.333 5.858 -37.584 1.00 68.75 283 CYS A CA 1
ATOM 2266 C C . CYS A 1 283 ? 32.937 4.821 -38.624 1.00 68.75 283 CYS A C 1
ATOM 2268 O O . CYS A 1 283 ? 33.669 4.491 -39.555 1.00 68.75 283 CYS A O 1
ATOM 2270 N N . VAL A 1 284 ? 31.734 4.298 -38.430 1.00 72.19 284 VAL A N 1
ATOM 2271 C CA . VAL A 1 284 ? 31.119 3.272 -39.264 1.00 72.19 284 VAL A CA 1
ATOM 2272 C C . VAL A 1 284 ? 30.374 3.920 -40.435 1.00 72.19 284 VAL A C 1
ATOM 2274 O O . VAL A 1 284 ? 29.747 4.974 -40.267 1.00 72.19 284 VAL A O 1
ATOM 2277 N N . PRO A 1 285 ? 30.410 3.319 -41.639 1.00 78.31 285 PRO A N 1
ATOM 2278 C CA . PRO A 1 285 ? 29.658 3.835 -42.775 1.00 78.31 285 PRO A CA 1
ATOM 2279 C C . PRO A 1 285 ? 28.162 3.876 -42.433 1.00 78.31 285 PRO A C 1
ATOM 2281 O O . PRO A 1 285 ? 27.585 2.878 -42.009 1.00 78.31 285 PRO A O 1
ATOM 2284 N N . GLY A 1 286 ? 27.533 5.042 -42.606 1.00 78.19 286 GLY A N 1
ATOM 2285 C CA . GLY A 1 286 ? 26.126 5.258 -42.243 1.00 78.19 286 GLY A CA 1
ATOM 2286 C C . GLY A 1 286 ? 25.885 5.782 -40.821 1.00 78.19 286 GLY A C 1
ATOM 2287 O O . GLY A 1 286 ? 24.731 5.860 -40.410 1.00 78.19 286 GLY A O 1
ATOM 2288 N N . GLY A 1 287 ? 26.924 6.201 -40.087 1.00 78.38 287 GLY A N 1
ATOM 2289 C CA . GLY A 1 287 ? 26.803 6.787 -38.739 1.00 78.38 287 GLY A CA 1
ATOM 2290 C C . GLY A 1 287 ? 25.910 8.036 -38.619 1.00 78.38 287 GLY A C 1
ATOM 2291 O O . GLY A 1 287 ? 25.460 8.352 -37.526 1.00 78.38 287 GLY A O 1
ATOM 2292 N N . TRP A 1 288 ? 25.573 8.697 -39.731 1.00 83.25 288 TRP A N 1
ATOM 2293 C CA . TRP A 1 288 ? 24.625 9.821 -39.787 1.00 83.25 288 TRP A CA 1
ATOM 2294 C C . TRP A 1 288 ? 23.143 9.387 -39.774 1.00 83.25 288 TRP A C 1
ATOM 2296 O O . TRP A 1 288 ? 22.252 10.207 -39.553 1.00 83.25 288 TRP A O 1
ATOM 2306 N N . ILE A 1 289 ? 22.850 8.100 -40.003 1.00 87.56 289 ILE A N 1
ATOM 2307 C CA . ILE A 1 289 ? 21.482 7.559 -40.078 1.00 87.56 289 ILE A CA 1
ATOM 2308 C C . ILE A 1 289 ? 20.802 7.494 -38.692 1.00 87.56 289 ILE A C 1
ATOM 2310 O O . ILE A 1 289 ? 19.637 7.893 -38.599 1.00 87.56 289 ILE A O 1
ATOM 2314 N N . PRO A 1 290 ? 21.455 7.032 -37.601 1.00 88.25 290 PRO A N 1
ATOM 2315 C CA . PRO A 1 290 ? 20.836 6.977 -36.276 1.00 88.25 290 PRO A CA 1
ATOM 2316 C C . PRO A 1 290 ? 20.331 8.328 -35.731 1.00 88.25 290 PRO A C 1
ATOM 2318 O O . PRO A 1 290 ? 19.201 8.335 -35.238 1.00 88.25 290 PRO A O 1
ATOM 2321 N N . PRO A 1 291 ? 21.048 9.467 -35.863 1.00 87.94 291 PRO A N 1
ATOM 2322 C CA . PRO A 1 291 ? 20.507 10.794 -35.543 1.00 87.94 291 PRO A CA 1
ATOM 2323 C C . PRO A 1 291 ? 19.202 11.117 -36.277 1.00 87.94 291 PRO A C 1
ATOM 2325 O O . PRO A 1 291 ? 18.224 11.557 -35.671 1.00 87.94 291 PRO A O 1
ATOM 2328 N N . VAL A 1 292 ? 19.149 10.848 -37.584 1.00 89.69 292 VAL A N 1
ATOM 2329 C CA . VAL A 1 292 ? 17.954 11.099 -38.401 1.00 89.69 292 VAL A CA 1
ATOM 2330 C C . VAL A 1 292 ? 16.799 10.207 -37.941 1.00 89.69 292 VAL A C 1
ATOM 2332 O O . VAL A 1 292 ? 15.706 10.704 -37.666 1.00 89.69 292 VAL A O 1
ATOM 2335 N N . LEU A 1 293 ? 17.038 8.904 -37.768 1.00 90.81 293 LEU A N 1
ATOM 2336 C CA . LEU A 1 293 ? 16.027 7.968 -37.264 1.00 90.81 293 LEU A CA 1
ATOM 2337 C C . LEU A 1 293 ? 15.538 8.331 -35.857 1.00 90.81 293 LEU A C 1
ATOM 2339 O O . LEU A 1 293 ? 14.358 8.154 -35.564 1.00 90.81 293 LEU A O 1
ATOM 2343 N N . MET A 1 294 ? 16.410 8.872 -35.008 1.00 89.88 294 MET A N 1
ATOM 2344 C CA . MET A 1 294 ? 16.065 9.321 -33.662 1.00 89.88 294 MET A CA 1
ATOM 2345 C C . MET A 1 294 ? 15.088 10.500 -33.687 1.00 89.88 294 MET A C 1
ATOM 2347 O O . MET A 1 294 ? 14.108 10.489 -32.944 1.00 89.88 294 MET A O 1
ATOM 2351 N N . THR A 1 295 ? 15.294 11.487 -34.567 1.00 88.81 295 THR A N 1
ATOM 2352 C CA . THR A 1 295 ? 14.346 12.610 -34.713 1.00 88.81 295 THR A CA 1
ATOM 2353 C C . THR A 1 295 ? 12.966 12.139 -35.182 1.00 88.81 295 THR A C 1
ATOM 2355 O O . THR A 1 295 ? 11.949 12.555 -34.624 1.00 88.81 295 THR A O 1
ATOM 2358 N N . ILE A 1 296 ? 12.922 11.207 -36.142 1.00 91.06 296 ILE A N 1
ATOM 2359 C CA . ILE A 1 296 ? 11.680 10.595 -36.638 1.00 91.06 296 ILE A CA 1
ATOM 2360 C C . ILE A 1 296 ? 10.994 9.797 -35.522 1.00 91.06 296 ILE A C 1
ATOM 2362 O O . ILE A 1 296 ? 9.789 9.935 -35.311 1.00 91.06 296 ILE A O 1
ATOM 2366 N N . PHE A 1 297 ? 11.756 8.992 -34.777 1.00 91.44 297 PHE A N 1
ATOM 2367 C CA . PHE A 1 297 ? 11.255 8.216 -33.646 1.00 91.44 297 PHE A CA 1
ATOM 2368 C C . PHE A 1 297 ? 10.644 9.114 -32.567 1.00 91.44 297 PHE A C 1
ATOM 2370 O O . PHE A 1 297 ? 9.511 8.871 -32.162 1.00 91.44 297 PHE A O 1
ATOM 2377 N N . LEU A 1 298 ? 11.338 10.172 -32.137 1.00 88.50 298 LEU A N 1
ATOM 2378 C CA . LEU A 1 298 ? 10.837 11.085 -31.105 1.00 88.50 298 LEU A CA 1
ATOM 2379 C C . LEU A 1 298 ? 9.583 11.843 -31.563 1.00 88.50 298 LEU A C 1
ATOM 2381 O O . LEU A 1 298 ? 8.654 12.010 -30.774 1.00 88.50 298 LEU A O 1
ATOM 2385 N N . LEU A 1 299 ? 9.504 12.247 -32.834 1.00 88.69 299 LEU A N 1
ATOM 2386 C CA . LEU A 1 299 ? 8.295 12.853 -33.399 1.00 88.69 299 LEU A CA 1
ATOM 2387 C C . LEU A 1 299 ? 7.109 11.875 -33.346 1.00 88.69 299 LEU A C 1
ATOM 2389 O O . LEU A 1 299 ? 6.036 12.210 -32.845 1.00 88.69 299 LEU A O 1
ATOM 2393 N N . VAL A 1 300 ? 7.293 10.644 -33.822 1.00 87.56 300 VAL A N 1
ATOM 2394 C CA . VAL A 1 300 ? 6.213 9.647 -33.857 1.00 87.56 300 VAL A CA 1
ATOM 2395 C C . VAL A 1 300 ? 5.823 9.191 -32.447 1.00 87.56 300 VAL A C 1
ATOM 2397 O O . VAL A 1 300 ? 4.640 9.152 -32.110 1.00 87.56 300 VAL A O 1
ATOM 2400 N N . ALA A 1 301 ? 6.791 8.869 -31.596 1.00 84.69 301 ALA A N 1
ATOM 2401 C CA . ALA A 1 301 ? 6.538 8.339 -30.263 1.00 84.69 301 ALA A CA 1
ATOM 2402 C C . ALA A 1 301 ? 6.024 9.418 -29.295 1.00 84.69 301 ALA A C 1
ATOM 2404 O O . ALA A 1 301 ? 4.958 9.245 -28.700 1.00 84.69 301 ALA A O 1
ATOM 2405 N N . ASN A 1 302 ? 6.722 10.553 -29.179 1.00 78.56 302 ASN A N 1
ATOM 2406 C CA . ASN A 1 302 ? 6.405 11.558 -28.161 1.00 78.56 302 ASN A CA 1
ATOM 2407 C C . ASN A 1 302 ? 5.294 12.512 -28.601 1.00 78.56 302 ASN A C 1
ATOM 2409 O O . ASN A 1 302 ? 4.470 12.907 -27.777 1.00 78.56 302 ASN A O 1
ATOM 2413 N N . ILE A 1 303 ? 5.233 12.873 -29.887 1.00 78.75 303 ILE A N 1
ATOM 2414 C CA . ILE A 1 303 ? 4.258 13.865 -30.362 1.00 78.75 303 ILE A CA 1
ATOM 2415 C C . ILE A 1 303 ? 2.967 13.203 -30.850 1.00 78.75 303 ILE A C 1
ATOM 2417 O O . ILE A 1 303 ? 1.898 13.769 -30.621 1.00 78.75 303 ILE A O 1
ATOM 2421 N N . LEU A 1 304 ? 3.017 12.011 -31.456 1.00 77.31 304 LEU A N 1
ATOM 2422 C CA . LEU A 1 304 ? 1.804 11.330 -31.929 1.00 77.31 304 LEU A CA 1
ATOM 2423 C C . LEU A 1 304 ? 1.283 10.308 -30.914 1.00 77.31 304 LEU A C 1
ATOM 2425 O O . LEU A 1 304 ? 0.162 10.455 -30.427 1.00 77.31 304 LEU A O 1
ATOM 2429 N N . LEU A 1 305 ? 2.075 9.295 -30.555 1.00 78.56 305 LEU A N 1
ATOM 2430 C CA . LEU A 1 305 ? 1.568 8.151 -29.785 1.00 78.56 305 LEU A CA 1
ATOM 2431 C C . LEU A 1 305 ? 1.270 8.488 -28.316 1.00 78.56 305 LEU A C 1
ATOM 2433 O O . LEU A 1 305 ? 0.201 8.128 -27.822 1.00 78.56 305 LEU A O 1
ATOM 2437 N N . ILE A 1 306 ? 2.148 9.220 -27.623 1.00 80.69 306 ILE A N 1
ATOM 2438 C CA . ILE A 1 306 ? 1.904 9.623 -26.224 1.00 80.69 306 ILE A CA 1
ATOM 2439 C C . ILE A 1 306 ? 0.752 10.627 -26.122 1.00 80.69 306 ILE A C 1
ATOM 2441 O O . ILE A 1 306 ? -0.121 10.485 -25.265 1.00 80.69 306 ILE A O 1
ATOM 2445 N N . ASN A 1 307 ? 0.689 11.616 -27.014 1.00 81.69 307 ASN A N 1
ATOM 2446 C CA . ASN A 1 307 ? -0.409 12.585 -27.002 1.00 81.69 307 ASN A CA 1
ATOM 2447 C C . ASN A 1 307 ? -1.752 11.936 -27.362 1.00 81.69 307 ASN A C 1
ATOM 2449 O O . ASN A 1 307 ? -2.774 12.278 -26.765 1.00 81.69 307 ASN A O 1
ATOM 2453 N N . MET A 1 308 ? -1.755 10.954 -28.268 1.00 82.44 308 MET A N 1
ATOM 2454 C CA . MET A 1 308 ? -2.935 10.139 -28.560 1.00 82.44 308 MET A CA 1
ATOM 2455 C C . MET A 1 308 ? -3.349 9.282 -27.353 1.00 82.44 308 MET A C 1
ATOM 2457 O O . MET A 1 308 ? -4.541 9.183 -27.059 1.00 82.44 308 MET A O 1
ATOM 2461 N N . LEU A 1 309 ? -2.391 8.725 -26.604 1.00 80.50 309 LEU A N 1
ATOM 2462 C CA . LEU A 1 309 ? -2.654 7.994 -25.361 1.00 80.50 309 LEU A CA 1
ATOM 2463 C C . LEU A 1 309 ? -3.358 8.888 -24.329 1.00 80.50 309 LEU A C 1
ATOM 2465 O O . LEU A 1 309 ? -4.389 8.509 -23.770 1.00 80.50 309 LEU A O 1
ATOM 2469 N N . ILE A 1 310 ? -2.841 10.104 -24.127 1.00 82.88 310 ILE A N 1
ATOM 2470 C CA . ILE A 1 310 ? -3.429 11.110 -23.230 1.00 82.88 310 ILE A CA 1
ATOM 2471 C C . ILE A 1 310 ? -4.831 11.512 -23.713 1.00 82.88 310 ILE A C 1
ATOM 2473 O O . ILE A 1 310 ? -5.743 11.672 -22.898 1.00 82.88 310 ILE A O 1
ATOM 2477 N N . ALA A 1 311 ? -5.030 11.662 -25.024 1.00 80.69 311 ALA A N 1
ATOM 2478 C CA . ALA A 1 311 ? -6.328 11.997 -25.602 1.00 80.69 311 ALA A CA 1
ATOM 2479 C C . ALA A 1 311 ? -7.366 10.883 -25.391 1.00 80.69 311 ALA A C 1
ATOM 2481 O O . ALA A 1 311 ? -8.505 11.178 -25.030 1.00 80.69 311 ALA A O 1
ATOM 2482 N N . ILE A 1 312 ? -6.980 9.613 -25.543 1.00 79.38 312 ILE A N 1
ATOM 2483 C CA . ILE A 1 312 ? -7.872 8.466 -25.316 1.00 79.38 312 ILE A CA 1
ATOM 2484 C C . ILE A 1 312 ? -8.221 8.319 -23.841 1.00 79.38 312 ILE A C 1
ATOM 2486 O O . ILE A 1 312 ? -9.391 8.120 -23.519 1.00 79.38 312 ILE A O 1
ATOM 2490 N N . PHE A 1 313 ? -7.256 8.503 -22.940 1.00 77.69 313 PHE A N 1
ATOM 2491 C CA . PHE A 1 313 ? -7.539 8.553 -21.507 1.00 77.69 313 PHE A CA 1
ATOM 2492 C C . PHE A 1 313 ? -8.568 9.624 -21.159 1.00 77.69 313 PHE A C 1
ATOM 2494 O O . PHE A 1 313 ? -9.522 9.350 -20.435 1.00 77.69 313 PHE A O 1
ATOM 2501 N N . LYS A 1 314 ? -8.407 10.834 -21.705 1.00 76.12 314 LYS A N 1
ATOM 2502 C CA . LYS A 1 314 ? -9.379 11.912 -21.506 1.00 76.12 314 LYS A CA 1
ATOM 2503 C C . LYS A 1 314 ? -10.740 11.530 -22.094 1.00 76.12 314 LYS A C 1
ATOM 2505 O O . LYS A 1 314 ? -11.733 11.585 -21.385 1.00 76.12 314 LYS A O 1
ATOM 2510 N N . CYS A 1 315 ? -10.801 11.073 -23.342 1.00 73.00 315 CYS A N 1
ATOM 2511 C CA . CYS A 1 315 ? -12.059 10.732 -24.011 1.00 73.00 315 CYS A CA 1
ATOM 2512 C C . CYS A 1 315 ? -12.843 9.618 -23.293 1.00 73.00 315 CYS A C 1
ATOM 2514 O O . CYS A 1 315 ? -14.039 9.767 -23.062 1.00 73.00 315 CYS A O 1
ATOM 2516 N N . VAL A 1 316 ? -12.171 8.541 -22.872 1.00 70.19 316 VAL A N 1
ATOM 2517 C CA . VAL A 1 316 ? -12.815 7.417 -22.170 1.00 70.19 316 VAL A CA 1
ATOM 2518 C C . VAL A 1 316 ? -13.178 7.779 -20.725 1.00 70.19 316 VAL A C 1
ATOM 2520 O O . VAL A 1 316 ? -14.112 7.205 -20.182 1.00 70.19 316 VAL A O 1
ATOM 2523 N N . SER A 1 317 ? -12.482 8.733 -20.094 1.00 63.22 317 SER A N 1
ATOM 2524 C CA . SER A 1 317 ? -12.793 9.157 -18.717 1.00 63.22 317 SER A CA 1
ATOM 2525 C C . SER A 1 317 ? -14.013 10.068 -18.632 1.00 63.22 317 SER A C 1
ATOM 2527 O O . SER A 1 317 ? -14.574 10.215 -17.548 1.00 63.22 317 SER A O 1
ATOM 2529 N N . PHE A 1 318 ? -14.369 10.725 -19.736 1.00 60.94 318 PHE A N 1
ATOM 2530 C CA . PHE A 1 318 ? -15.477 11.677 -19.822 1.00 60.94 318 PHE A CA 1
ATOM 2531 C C . PHE A 1 318 ? -16.715 11.105 -20.541 1.00 60.94 318 PHE A C 1
ATOM 2533 O O . PHE A 1 318 ? -17.694 11.835 -20.695 1.00 60.94 318 PHE A O 1
ATOM 2540 N N . SER A 1 319 ? -16.685 9.835 -20.968 1.00 54.16 319 SER A N 1
ATOM 2541 C CA . SER A 1 319 ? -17.785 9.137 -21.656 1.00 54.16 319 SER A CA 1
ATOM 2542 C C . SER A 1 319 ? -18.439 8.077 -20.781 1.00 54.16 319 SER A C 1
ATOM 2544 O O . SER A 1 319 ? -19.623 7.801 -21.072 1.00 54.16 319 SER A O 1
#

pLDDT: mean 80.73, std 15.29, range [31.38, 94.75]

Radius of gyration: 35.15 Å; chains: 1; bounding box: 92×46×93 Å

InterPro domains:
  IPR005821 Ion transport domain [PF00520] (120-312)
  IPR050927 Transient receptor potential cation channel M [PTHR13800] (11-184)
  IPR057366 TRPM-like domain [PF25508] (12-57)

Secondary structure (DSSP, 8-state):
-HHHHHHHHHHHHHHHHHHHH-HHHHHHHHHSB-GGGTT-BHHHHHHHTT-HHHHTSHHHHHHHHHHHHTTBPP-TTHHHHHHHHHHSHHHHHTSPBPPP----S---------------HHHHHHHHHHSHHHHHHHHHHHHHHHHHHHHHHHHSPPPSSPPHHHHHHHHHHHHHHHHHHHHHHHHHHH-TTHHHHHHHHHHHHHHHHHHHHHHHHHHHHHHHHHHHHH-TTPPP-HHHHHHHHHHHHHHHTT---GGGT-TTSTTS-S-S-SSS-----SPPTTTTHHHHHHHHHHIIIIIIIHHHHHHHHHHHH--

Organism: Angiostrongylus cantonensis (NCBI:txid6313)

Foldseek 3Di:
DVVVVVVLVVVQVVLVVVCVVPLVVSLVQQCAQDPVPVRDGVVVVCVVVVSVVNCPDPSNVVSVVCLQQPQFDDDPPPLVQLVVCVVPVVSLLVGHGHQPPPDDDDDDDDPDPPPRPNPDSVRSSVRSCVHNSNVVVVVVVVVVVLVVLVCVCVVDDADPDHDPSNVVSVVVVVVVVVVVVVVVCVCCVPPPVNVVVVVLVVVLVVVCVVLVVVLQVLLLVLLCVVCCQLPVPDDDDPVSVCSSRVVSVVVLVPCLVVCQLQLPDPVQPDDPDDDDDDDDRSDGPPSNVSNVSSVVSNCCRNVPSVVVSVVSSVVSVVD

Sequence (319 aa):
LVNLRSSCSESLQLLDFCYREDNSQTLKLLTAQLPHWGYQNCLSLAVMVNHKRFLAHPCCQRLLAELWHGSLRVRSGSNLRVLAALLCPPAALALAYKTSRVSSEIPTNIDDEVETPSLSAVAKMRAFYAAPITKFWLWCITFIIFLTLFSYVLLIETPINPTTIEYITLSYIVVYMVEHIRKVLEYLSAHPLLGPYIQMAAKMVVSMFYIIVLLLVTLMAFGVSRQAITYPHEKWNWLLVRNIFYKPYFMLYGEVYAGEIDTCGDEGDFICVKGDTFEGTNCVPGGWIPPVLMTIFLLVANILLINMLIAIFKCVSFS

=== Feature glossary ===
The record interleaves many kinds of information about one protein. Here is each kind framed as the question it answers.

Q: What does the local fold look like, residue by residue?
A: The Foldseek 3Di string encodes local tertiary geometry as a 20-letter alphabet — one character per residue — derived from the relative positions of nearby Cα atoms. Unlike the amino-acid sequence, 3Di is a direct function of the 3D structure, so two proteins with the same fold have similar 3Di strings even at low sequence identity.

Q: Which residues are in helices, strands, or loops?
A: The SS8 string is DSSP's per-residue secondary-structure call. α-helix (H) means an i→i+4 H-bond ladder; β-strand (E) means the residue participates in a β-sheet; 3₁₀ (G) and π (I) are tighter and wider helices; T/S are turns/bends; '-' is loop.

Q: How big and how compact is the whole molecule?
A: Radius of gyration (Rg) is the root-mean-square distance of Cα atoms from their centroid — a single number for overall size and compactness. A globular domain of N residues has Rg ≈ 2.2·N^0.38 Å; an extended or disordered chain has a much larger Rg. The Cα contact count is the number of residue pairs whose Cα atoms are within 8 Å and are more than four positions apart in sequence — a standard proxy for tertiary packing density. The bounding box is the smallest axis-aligned box enclosing all Cα atoms.

Q: Where is each backbone atom in 3D?
A: Structure coordinates are given as an mmCIF _atom_site loop: one row per atom with element, residue name, chain id, sequence number, and x/y/z position in Å. Only the four main-chain atoms per residue are included here; side chains are omitted to keep the record compact.

Q: What is the amino-acid chain?
A: Primary structure: the covalent order of the twenty standard amino acids along the backbone. Two proteins with the same sequence will (almost always) fold to the same structure; two with 30% identity often share a fold but not the details.

Q: What if only a Cα trace is available?
A: Three-state secondary structure (P-SEA) collapses the eight DSSP classes into helix (a), strand (b), and coil (c). P-SEA assigns these from Cα geometry alone — distances and angles — without requiring backbone oxygens, so it works on any Cα trace.

Q: What family and function is it annotated with?
A: Database cross-references. InterPro integrates a dozen domain/family signature databases into unified entries with residue-range hits. GO terms attach function/process/location labels with evidence codes. CATH codes position the fold in a four-level structural taxonomy. Organism is the NCBI-taxonomy species name.

Q: How confident is the AlphaFold model at each residue?
A: pLDDT is the predicted lDDT-Cα score: AlphaFold's confidence that the local environment of each residue (all inter-atomic distances within 15 Å) is correctly placed. It is a per-residue number between 0 and 100, with higher meaning more reliable.

Q: How mobile is each atom in the crystal?
A: B-factor (Debye–Waller factor) reflects atomic displacement in the crystal lattice. It is an experimental observable (units Å²), not a prediction; low values mean the atom is pinned down, high values mean it moves or is heterogeneous across the crystal.

Q: Which residues are buried vs exposed?
A: SASA measures how much of the protein is reachable by solvent. It is computed by rolling a water-sized probe over the atomic surface and summing the exposed area (Å²). Per-residue SASA distinguishes core (buried, low SASA) from surface (exposed, high SASA) residues; total SASA is a whole-molecule size measure.

Q: What do the diagnostic plots show?
A: Plot images: a contact map (which residues are close in 3D, as an N×N binary image), a Ramachandran scatter (backbone torsion angles, revealing secondary-structure composition at a glance), and — for AlphaFold structures — a PAE heatmap (pairwise prediction confidence).

Q: What known structures does this most resemble?
A: The Foldseek neighbor list gives the closest experimentally determined structures in the PDB, ranked by structural alignment. TM-score near 1 means near-identical fold; near 0.3 means only rough topology match. This is how one finds what a novel AlphaFold prediction most resembles in the solved-structure universe.

Q: Are the domains correctly placed relative to each other?
A: Predicted aligned error is AlphaFold's pairwise confidence. Unlike pLDDT (per-residue), PAE is per-residue-pair and captures whether two parts of the structure are correctly placed relative to each other. Units are ångströms of expected positional error.

Q: What do the rendered images show?
A: Structure images are PyMOL renders from six orthogonal camera directions. Cartoon representation draws helices as coils and strands as arrows; sticks shows the backbone as bonds; surface shows the solvent-excluded envelope. Rainbow coloring maps sequence position to hue (blue→red, N→C); chain coloring assigns a distinct color per polypeptide.

Q: What are the backbone torsion angles?
A: φ (phi) and ψ (psi) are the two rotatable backbone dihedrals per residue: φ is the C(i-1)–N–Cα–C torsion, ψ is the N–Cα–C–N(i+1) torsion, both in degrees on (−180°, 180°]. α-helical residues cluster near (−60°, −45°); β-strand residues near (−120°, +130°). A Ramachandran plot is simply a scatter of (φ, ψ) for every residue.